Protein AF-A0A7C2U4Z5-F1 (afdb_monomer_lite)

Structure (mmCIF, N/CA/C/O backbone):
data_AF-A0A7C2U4Z5-F1
#
_entry.id   AF-A0A7C2U4Z5-F1
#
loop_
_atom_site.group_PDB
_atom_site.id
_atom_site.type_symbol
_atom_site.label_atom_id
_atom_site.label_alt_id
_atom_site.label_comp_id
_atom_site.label_asym_id
_atom_site.label_entity_id
_atom_site.label_seq_id
_atom_site.pdbx_PDB_ins_code
_atom_site.Cartn_x
_atom_site.Cartn_y
_atom_site.Cartn_z
_atom_site.occupancy
_atom_site.B_iso_or_equiv
_atom_site.auth_seq_id
_atom_site.auth_comp_id
_atom_site.auth_asym_id
_atom_site.auth_atom_id
_atom_site.pdbx_PDB_model_num
ATOM 1 N N . MET A 1 1 ? 0.899 -16.624 28.962 1.00 80.12 1 MET A N 1
ATOM 2 C CA . MET A 1 1 ? 0.899 -17.050 27.543 1.00 80.12 1 MET A CA 1
ATOM 3 C C . MET A 1 1 ? 0.298 -15.935 26.692 1.00 80.12 1 MET A C 1
ATOM 5 O O . MET A 1 1 ? -0.158 -14.950 27.263 1.00 80.12 1 MET A O 1
ATOM 9 N N . LEU A 1 2 ? 0.360 -16.003 25.357 1.00 82.81 2 LEU A N 1
ATOM 10 C CA . LEU A 1 2 ? -0.232 -14.965 24.499 1.00 82.81 2 LEU A CA 1
ATOM 11 C C . LEU A 1 2 ? -1.742 -14.813 24.751 1.00 82.81 2 LEU A C 1
ATOM 13 O O . LEU A 1 2 ? -2.241 -13.704 24.912 1.00 82.81 2 LEU A O 1
ATOM 17 N N . GLU A 1 3 ? -2.436 -15.939 24.873 1.00 86.50 3 GLU A N 1
ATOM 18 C CA . GLU A 1 3 ? -3.858 -16.007 25.215 1.00 86.50 3 GLU A CA 1
ATOM 19 C C . GLU A 1 3 ? -4.178 -15.177 26.467 1.00 86.50 3 GLU A C 1
ATOM 21 O O . GLU A 1 3 ? -5.058 -14.319 26.427 1.00 86.50 3 GLU A O 1
ATOM 26 N N . ASP A 1 4 ? -3.383 -15.323 27.534 1.00 92.25 4 ASP A N 1
ATOM 27 C CA . ASP A 1 4 ? -3.559 -14.545 28.767 1.00 92.25 4 ASP A CA 1
ATOM 28 C C . ASP A 1 4 ? -3.391 -13.039 28.540 1.00 92.25 4 ASP A C 1
ATOM 30 O O . ASP A 1 4 ? -4.139 -12.250 29.109 1.00 92.25 4 ASP A O 1
ATOM 34 N N . LYS A 1 5 ? -2.436 -12.619 27.697 1.00 88.38 5 LYS A N 1
ATOM 35 C CA . LYS A 1 5 ? -2.209 -11.194 27.398 1.00 88.38 5 LYS A CA 1
ATOM 36 C C . LYS A 1 5 ? -3.389 -10.583 26.647 1.00 88.38 5 LYS A C 1
ATOM 38 O O . LYS A 1 5 ? -3.799 -9.473 26.972 1.00 88.38 5 LYS A O 1
ATOM 43 N N . ILE A 1 6 ? -3.939 -11.307 25.672 1.00 88.94 6 ILE A N 1
ATOM 44 C CA . ILE A 1 6 ? -5.109 -10.876 24.896 1.00 88.94 6 ILE A CA 1
ATOM 45 C C . ILE A 1 6 ? -6.330 -10.764 25.807 1.00 88.94 6 ILE A C 1
ATOM 47 O O . ILE A 1 6 ? -6.999 -9.730 25.820 1.00 88.94 6 ILE A O 1
ATOM 51 N N . ILE A 1 7 ? -6.593 -11.810 26.600 1.00 91.75 7 ILE A N 1
ATOM 52 C CA . ILE A 1 7 ? -7.714 -11.848 27.544 1.00 91.75 7 ILE A CA 1
ATOM 53 C C . ILE A 1 7 ? -7.582 -10.710 28.554 1.00 91.75 7 ILE A C 1
ATOM 55 O O . ILE A 1 7 ? -8.557 -10.001 28.806 1.00 91.75 7 ILE A O 1
ATOM 59 N N . GLN A 1 8 ? -6.386 -10.498 29.103 1.00 94.06 8 GLN A N 1
ATOM 60 C CA . GLN A 1 8 ? -6.134 -9.442 30.075 1.00 94.06 8 GLN A CA 1
ATOM 61 C C . GLN A 1 8 ? -6.358 -8.052 29.471 1.00 94.06 8 GLN A C 1
ATOM 63 O O . GLN A 1 8 ? -7.093 -7.261 30.055 1.00 94.06 8 GLN A O 1
ATOM 68 N N . ALA A 1 9 ? -5.787 -7.764 28.299 1.00 91.12 9 ALA A N 1
ATOM 69 C CA . ALA A 1 9 ? -5.927 -6.464 27.644 1.00 91.12 9 ALA A CA 1
ATOM 70 C C . ALA A 1 9 ? -7.393 -6.146 27.297 1.00 91.12 9 ALA A C 1
ATOM 72 O O . ALA A 1 9 ? -7.889 -5.071 27.633 1.00 91.12 9 ALA A O 1
ATOM 73 N N . ALA A 1 10 ? -8.114 -7.105 26.707 1.00 90.62 10 ALA A N 1
ATOM 74 C CA . ALA A 1 10 ? -9.536 -6.952 26.405 1.00 90.62 10 ALA A CA 1
ATOM 75 C C . ALA A 1 10 ? -10.380 -6.763 27.678 1.00 90.62 10 ALA A C 1
ATOM 77 O O . ALA A 1 10 ? -11.276 -5.922 27.719 1.00 90.62 1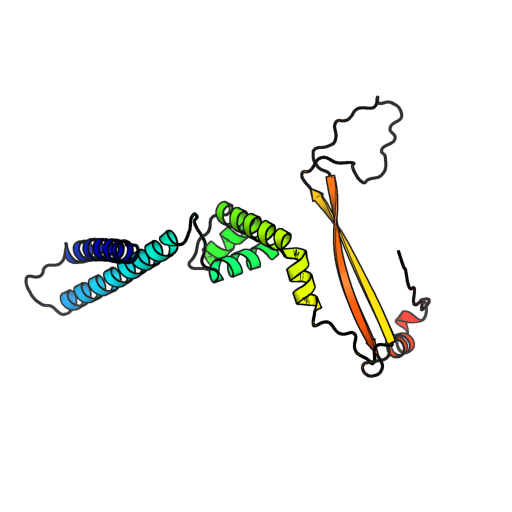0 ALA A O 1
ATOM 78 N N . THR A 1 11 ? -10.084 -7.519 28.739 1.00 95.88 11 THR A N 1
ATOM 79 C CA . THR A 1 11 ? -10.822 -7.449 30.009 1.00 95.88 11 THR A CA 1
ATOM 80 C C . THR A 1 11 ? -10.617 -6.112 30.717 1.00 95.88 11 THR A C 1
ATOM 82 O O . THR A 1 11 ? -11.575 -5.553 31.253 1.00 95.88 11 THR A O 1
ATOM 85 N N . GLU A 1 12 ? -9.390 -5.592 30.740 1.00 95.94 12 GLU A N 1
ATOM 86 C CA . GLU A 1 12 ? -9.108 -4.295 31.358 1.00 95.94 12 GLU A CA 1
ATOM 87 C C . GLU A 1 12 ? -9.758 -3.145 30.577 1.00 95.94 12 GLU A C 1
ATOM 89 O O . GLU A 1 12 ? -10.424 -2.310 31.191 1.00 95.94 12 GLU A O 1
ATOM 94 N N . GLU A 1 13 ? -9.694 -3.162 29.240 1.00 95.62 13 GLU A N 1
ATOM 95 C CA . GLU A 1 13 ? -10.397 -2.185 28.394 1.00 95.62 13 GLU A CA 1
ATOM 96 C C . GLU A 1 13 ? -11.916 -2.235 28.623 1.00 95.62 13 GLU A C 1
ATOM 98 O O . GLU A 1 13 ? -12.553 -1.200 28.831 1.00 95.62 13 GLU A O 1
ATOM 103 N N . PHE A 1 14 ? -12.500 -3.439 28.658 1.00 96.44 14 PHE A N 1
ATOM 104 C CA . PHE A 1 14 ? -13.924 -3.624 28.938 1.00 96.44 14 PHE A CA 1
ATOM 105 C C . PHE A 1 14 ? -14.314 -3.016 30.287 1.00 96.44 14 PHE A C 1
ATOM 107 O O . PHE A 1 14 ? -15.256 -2.228 30.363 1.00 96.44 14 PHE A O 1
ATOM 114 N N . LYS A 1 15 ? -13.584 -3.358 31.359 1.00 96.44 15 LYS A N 1
ATOM 115 C CA . LYS A 1 15 ? -13.854 -2.840 32.707 1.00 96.44 15 LYS A CA 1
ATOM 116 C C . LYS A 1 15 ? -13.753 -1.323 32.745 1.00 96.44 15 LYS A C 1
ATOM 118 O O . LYS A 1 15 ? -14.603 -0.685 33.362 1.00 96.44 15 LYS A O 1
ATOM 123 N N . GLN A 1 16 ? -12.721 -0.754 32.128 1.00 95.38 16 GLN A N 1
ATOM 124 C CA . GLN A 1 16 ? -12.500 0.686 32.122 1.00 95.38 16 GLN A CA 1
ATOM 125 C C . GLN A 1 16 ? -13.635 1.413 31.397 1.00 95.38 16 GLN A C 1
ATOM 127 O O . GLN A 1 16 ? -14.231 2.333 31.961 1.00 95.38 16 GLN A O 1
ATOM 132 N N . LYS A 1 17 ? -13.969 0.980 30.176 1.00 93.69 17 LYS A N 1
ATOM 133 C CA . LYS A 1 17 ? -15.037 1.588 29.373 1.00 93.69 17 LYS A CA 1
ATOM 134 C C . LYS A 1 17 ? -16.401 1.426 30.018 1.00 93.69 17 LYS A C 1
ATOM 136 O O . LYS A 1 17 ? -17.142 2.403 30.098 1.00 93.69 17 LYS A O 1
ATOM 141 N N . LEU A 1 18 ? -16.692 0.246 30.562 1.00 94.44 18 LEU A N 1
ATOM 142 C CA . LEU A 1 18 ? -17.967 0.001 31.217 1.00 94.44 18 LEU A CA 1
ATOM 143 C C . LEU A 1 18 ? -18.095 0.833 32.494 1.00 94.44 18 LEU A C 1
ATOM 145 O O . LEU A 1 18 ? -19.126 1.457 32.702 1.00 94.44 18 LEU A O 1
ATOM 149 N N . ARG A 1 19 ? -17.051 0.917 33.329 1.00 94.81 19 ARG A N 1
ATOM 150 C CA . ARG A 1 19 ? -17.074 1.783 34.522 1.00 94.81 19 ARG A CA 1
ATOM 151 C C . ARG A 1 19 ? -17.355 3.233 34.156 1.00 94.81 19 ARG A C 1
ATOM 153 O O . ARG A 1 19 ? -18.239 3.829 34.756 1.00 94.81 19 ARG A O 1
ATOM 160 N N . HIS A 1 20 ? -16.670 3.756 33.142 1.00 93.44 20 HIS A N 1
ATOM 161 C CA . HIS A 1 20 ? -16.890 5.118 32.667 1.00 93.44 20 HIS A CA 1
ATOM 162 C C . HIS A 1 20 ? -18.317 5.321 32.127 1.00 93.44 20 HIS A C 1
ATOM 164 O O . HIS A 1 20 ? -18.949 6.338 32.399 1.00 93.44 20 HIS A O 1
ATOM 170 N N . ALA A 1 21 ? -18.854 4.352 31.379 1.00 90.44 21 ALA A N 1
ATOM 171 C CA . ALA A 1 21 ? -20.221 4.418 30.863 1.00 90.44 21 ALA A CA 1
ATOM 172 C C . ALA A 1 21 ? -21.278 4.406 31.983 1.00 90.44 21 ALA A C 1
ATOM 174 O O . ALA A 1 21 ? -22.338 5.010 31.836 1.00 90.44 21 ALA A O 1
ATOM 175 N N . LEU A 1 22 ? -20.988 3.742 33.105 1.00 90.94 22 LEU A N 1
ATOM 176 C CA . LEU A 1 22 ? -21.908 3.611 34.235 1.00 90.94 22 LEU A CA 1
ATOM 177 C C . LEU A 1 22 ? -21.712 4.681 35.325 1.00 90.94 22 LEU A C 1
ATOM 179 O O . LEU A 1 22 ? -22.603 4.857 36.151 1.00 90.94 22 LEU A O 1
ATOM 183 N N . GLU A 1 23 ? -20.588 5.404 35.335 1.00 91.06 23 GLU A N 1
ATOM 184 C CA . GLU A 1 23 ? -20.155 6.290 36.433 1.00 91.06 23 GLU A CA 1
ATOM 185 C C . GLU A 1 23 ? -21.153 7.408 36.768 1.00 91.06 23 GLU A C 1
ATOM 187 O O . GLU A 1 23 ? -21.279 7.806 37.923 1.00 91.06 23 GLU A O 1
ATOM 192 N N . ASN A 1 24 ? -21.900 7.878 35.766 1.00 84.62 24 ASN A N 1
ATOM 193 C CA . ASN A 1 24 ? -22.863 8.974 35.906 1.00 84.62 24 ASN A CA 1
ATOM 194 C C . ASN A 1 24 ? -24.327 8.511 35.852 1.00 84.62 24 ASN A C 1
ATOM 196 O O . ASN A 1 24 ? -25.237 9.341 35.805 1.00 84.62 24 ASN A O 1
ATOM 200 N N . LEU A 1 25 ? -24.574 7.198 35.838 1.00 88.56 25 LEU A N 1
ATOM 201 C CA . LEU A 1 25 ? -25.924 6.655 35.755 1.00 88.56 25 LEU A CA 1
ATOM 202 C C . LEU A 1 25 ? -26.530 6.474 37.147 1.00 88.56 25 LEU A C 1
ATOM 204 O O . LEU A 1 25 ? -25.996 5.771 38.005 1.00 88.56 25 LEU A O 1
ATOM 208 N N . SER A 1 26 ? -27.702 7.074 37.357 1.00 85.88 26 SER A N 1
ATOM 209 C CA . SER A 1 26 ? -28.500 6.815 38.554 1.00 85.88 26 SER A CA 1
ATOM 210 C C . SER A 1 26 ? -29.173 5.449 38.440 1.00 85.88 26 SER A C 1
ATOM 212 O O . SER A 1 26 ? -30.146 5.281 37.712 1.00 85.88 26 SER A O 1
ATOM 214 N N . MET A 1 27 ? -28.670 4.474 39.196 1.00 86.25 27 MET A N 1
ATOM 215 C CA . MET A 1 27 ? -29.201 3.103 39.236 1.00 86.25 27 MET A CA 1
ATOM 216 C C . MET A 1 27 ? -30.348 2.920 40.243 1.00 86.25 27 MET A C 1
ATOM 218 O O . MET A 1 27 ? -30.760 1.798 40.523 1.00 86.25 27 MET A O 1
ATOM 222 N N . ALA A 1 28 ? -30.853 4.011 40.827 1.00 85.81 28 ALA A N 1
ATOM 223 C CA . ALA A 1 28 ? -31.835 3.956 41.909 1.00 85.81 28 ALA A CA 1
ATOM 224 C C . ALA A 1 28 ? -33.221 3.468 41.453 1.00 85.81 28 ALA A C 1
ATOM 226 O O . ALA A 1 28 ? -34.013 2.992 42.267 1.00 85.81 28 ALA A O 1
ATOM 227 N N . THR A 1 29 ? -33.557 3.610 40.169 1.00 88.12 29 THR A N 1
ATOM 228 C CA . THR A 1 29 ? -34.861 3.207 39.630 1.00 88.12 29 THR A CA 1
ATOM 229 C C . THR A 1 29 ? -34.710 2.766 38.182 1.00 88.12 29 THR A C 1
ATOM 231 O O . THR A 1 29 ? -34.121 3.476 37.373 1.00 88.12 29 THR A O 1
ATOM 234 N N . LEU A 1 30 ? -35.253 1.595 37.850 1.00 90.88 30 LEU A N 1
ATOM 235 C CA . LEU A 1 30 ? -35.230 1.074 36.488 1.00 90.88 30 LEU A CA 1
ATOM 236 C C . LEU A 1 30 ? -36.190 1.877 35.601 1.00 90.88 30 LEU A C 1
ATOM 238 O O . LEU A 1 30 ? -37.406 1.783 35.761 1.00 90.88 30 LEU A O 1
ATOM 242 N N . THR A 1 31 ? -35.639 2.636 34.654 1.00 93.81 31 THR A N 1
ATOM 243 C CA . THR A 1 31 ? -36.394 3.324 33.597 1.00 93.81 31 THR A CA 1
ATOM 244 C C . THR A 1 31 ? -36.016 2.778 32.215 1.00 93.81 31 THR A C 1
ATOM 246 O O . THR A 1 31 ? -34.925 2.216 32.056 1.00 93.81 31 THR A O 1
ATOM 249 N N . PRO A 1 32 ? -36.879 2.926 31.194 1.00 92.56 32 PRO A N 1
ATOM 250 C CA . PRO A 1 32 ? -36.539 2.570 29.814 1.00 92.56 32 PRO A CA 1
ATOM 251 C C . PRO A 1 32 ? -35.279 3.286 29.301 1.00 92.56 32 PRO A C 1
ATOM 253 O O . PRO A 1 32 ? -34.447 2.682 28.620 1.00 92.56 32 PRO A O 1
ATOM 256 N N . GLU A 1 33 ? -35.099 4.556 29.668 1.00 91.25 33 GLU A N 1
ATOM 257 C CA . GLU A 1 33 ? -33.920 5.348 29.314 1.00 91.25 33 GLU A CA 1
ATOM 258 C C . GLU A 1 33 ? -32.657 4.778 29.960 1.00 91.25 33 GLU A C 1
ATOM 260 O O . GLU A 1 33 ? -31.650 4.597 29.275 1.00 91.25 33 GLU A O 1
ATOM 265 N N . LEU A 1 34 ? -32.720 4.420 31.248 1.00 90.69 34 LEU A N 1
ATOM 266 C CA . LEU A 1 34 ? -31.602 3.795 31.952 1.00 90.69 34 LEU A CA 1
ATOM 267 C C . LEU A 1 34 ? -31.240 2.446 31.317 1.00 90.69 34 LEU A C 1
ATOM 269 O O . LEU A 1 34 ? -30.068 2.180 31.068 1.00 90.69 34 LEU A O 1
ATOM 273 N N . ALA A 1 35 ? -32.234 1.611 30.999 1.00 90.12 35 ALA A N 1
ATOM 274 C CA . ALA A 1 35 ? -32.006 0.327 30.336 1.00 90.12 35 ALA A CA 1
ATOM 275 C C . ALA A 1 35 ? -31.326 0.497 28.966 1.00 90.12 35 ALA A C 1
ATOM 277 O O . ALA A 1 35 ? -30.427 -0.273 28.613 1.00 90.12 35 ALA A O 1
ATOM 278 N N . THR A 1 36 ? -31.709 1.535 28.219 1.00 91.88 36 THR A N 1
ATOM 279 C CA . THR A 1 36 ? -31.095 1.879 26.930 1.00 91.88 36 THR A CA 1
ATOM 280 C C . THR A 1 36 ? -29.645 2.325 27.110 1.00 91.88 36 THR A C 1
ATOM 282 O O . THR A 1 36 ? -28.758 1.805 26.438 1.00 91.88 36 THR A O 1
ATOM 285 N N . GLN A 1 37 ? -29.382 3.226 28.060 1.00 91.25 37 GLN A N 1
ATOM 286 C CA . GLN A 1 37 ? -28.036 3.735 28.347 1.00 91.25 37 GLN A CA 1
ATOM 287 C C . GLN A 1 37 ? -27.087 2.628 28.818 1.00 91.25 37 GLN A C 1
ATOM 289 O O . GLN A 1 37 ? -25.948 2.553 28.360 1.00 91.25 37 GLN A O 1
ATOM 294 N N . VAL A 1 38 ? -27.565 1.718 29.672 1.00 92.88 38 VAL A N 1
ATOM 295 C CA . VAL A 1 38 ? -26.790 0.548 30.110 1.00 92.88 38 VAL A CA 1
ATOM 296 C C . VAL A 1 38 ? -26.500 -0.393 28.942 1.00 92.88 38 VAL A C 1
ATOM 298 O O . VAL A 1 38 ? -25.368 -0.852 28.796 1.00 92.88 38 VAL A O 1
ATOM 301 N N . SER A 1 39 ? -27.491 -0.658 28.085 1.00 91.62 39 SER A N 1
ATOM 302 C CA . SER A 1 39 ? -27.314 -1.525 26.910 1.00 91.62 39 SER A CA 1
ATOM 303 C C . SER A 1 39 ? -26.295 -0.946 25.930 1.00 91.62 39 SER A C 1
ATOM 305 O O . SER A 1 39 ? -25.410 -1.662 25.464 1.00 91.62 39 SER A O 1
ATOM 307 N N . GLN A 1 40 ? -26.374 0.360 25.669 1.00 90.31 40 GLN A N 1
ATOM 308 C CA . GLN A 1 40 ? -25.429 1.059 24.807 1.00 90.31 40 GLN A CA 1
ATOM 309 C C . GLN A 1 40 ? -24.015 1.047 25.402 1.00 90.31 40 GLN A C 1
ATOM 311 O O . GLN A 1 40 ? -23.066 0.674 24.715 1.00 90.31 40 GLN A O 1
ATOM 316 N N . GLY A 1 41 ? -23.876 1.359 26.695 1.00 91.50 41 GLY A N 1
ATOM 317 C CA . GLY A 1 41 ? -22.588 1.321 27.386 1.00 91.50 41 GLY A CA 1
ATOM 318 C C . GLY A 1 41 ? -21.943 -0.067 27.360 1.00 91.50 41 GLY A C 1
ATOM 319 O O . GLY A 1 41 ? -20.737 -0.185 27.140 1.00 91.50 41 GLY A O 1
ATOM 320 N N . LEU A 1 42 ? -22.736 -1.133 27.514 1.00 92.38 42 LEU A N 1
ATOM 321 C CA . LEU A 1 42 ? -22.269 -2.515 27.371 1.00 92.38 42 LEU A CA 1
ATOM 322 C C . LEU A 1 42 ? -21.789 -2.813 25.949 1.00 92.38 42 LEU A C 1
ATOM 324 O O . LEU A 1 42 ? -20.693 -3.347 25.780 1.00 92.38 42 LEU A O 1
ATOM 328 N N . GLN A 1 43 ? -22.582 -2.459 24.937 1.00 88.50 43 GLN A N 1
ATOM 329 C CA . GLN A 1 43 ? -22.248 -2.725 23.540 1.00 88.50 43 GLN A CA 1
ATOM 330 C C . GLN A 1 43 ? -20.959 -2.008 23.121 1.00 88.50 43 GLN A C 1
ATOM 332 O O . GLN A 1 43 ? -20.057 -2.635 22.566 1.00 88.50 43 GLN A O 1
ATOM 337 N N . GLU A 1 44 ? -20.829 -0.723 23.452 1.00 87.31 44 GLU A N 1
ATOM 338 C CA . GLU A 1 44 ? -19.629 0.066 23.164 1.00 87.31 44 GLU A CA 1
ATOM 339 C C . GLU A 1 44 ? -18.395 -0.492 23.888 1.00 87.31 44 GLU A C 1
ATOM 341 O O . GLU A 1 44 ? -17.321 -0.611 23.290 1.00 87.31 44 GLU A O 1
ATOM 346 N N . SER A 1 45 ? -18.551 -0.910 25.148 1.00 91.31 45 SER A N 1
ATOM 347 C CA . SER A 1 45 ? -17.457 -1.494 25.934 1.00 91.31 45 SER A CA 1
ATOM 348 C C . SER A 1 45 ? -16.982 -2.828 25.359 1.00 91.31 45 SER A C 1
ATOM 350 O O . SER A 1 45 ? -15.777 -3.069 25.298 1.00 91.31 45 SER A O 1
ATOM 352 N N . ILE A 1 46 ? -17.902 -3.683 24.894 1.00 89.50 46 ILE A N 1
ATOM 353 C CA . ILE A 1 46 ? -17.564 -4.954 24.234 1.00 89.50 46 ILE A CA 1
ATOM 354 C C . ILE A 1 46 ? -16.837 -4.696 22.911 1.00 89.50 46 ILE A C 1
ATOM 356 O O . ILE A 1 46 ? -15.818 -5.332 22.648 1.00 89.50 46 ILE A O 1
ATOM 360 N N . CYS A 1 47 ? -17.314 -3.754 22.092 1.00 80.69 47 CYS A N 1
ATOM 361 C CA . CYS A 1 47 ? -16.647 -3.399 20.838 1.00 80.69 47 CYS A CA 1
ATOM 362 C C . CYS A 1 47 ? -15.222 -2.875 21.076 1.00 80.69 47 CYS A C 1
ATOM 364 O O . CYS A 1 47 ? -14.295 -3.310 20.393 1.00 80.69 47 CYS A O 1
ATOM 366 N N . SER A 1 48 ? -15.028 -1.996 22.067 1.00 82.62 48 SER A N 1
ATOM 367 C CA . SER A 1 48 ? -13.696 -1.487 22.435 1.00 82.62 48 SER A CA 1
ATOM 368 C C . SER A 1 48 ? -12.773 -2.620 22.894 1.00 82.62 48 SER A C 1
ATOM 370 O O . SER A 1 48 ? -11.651 -2.755 22.407 1.00 82.62 48 SER A O 1
ATOM 372 N N . ALA A 1 49 ? -13.271 -3.496 23.770 1.00 88.69 49 ALA A N 1
ATOM 373 C CA . ALA A 1 49 ? -12.526 -4.642 24.280 1.00 88.69 49 ALA A CA 1
ATOM 374 C C . ALA A 1 49 ? -12.119 -5.631 23.179 1.00 88.69 49 ALA A C 1
ATOM 376 O O . ALA A 1 49 ? -10.979 -6.094 23.158 1.00 88.69 49 ALA A O 1
ATOM 377 N N . ALA A 1 50 ? -13.023 -5.923 22.239 1.00 80.75 50 ALA A N 1
ATOM 378 C CA . ALA A 1 50 ? -12.738 -6.785 21.096 1.00 80.75 50 ALA A CA 1
ATOM 379 C C . ALA A 1 50 ? -11.630 -6.200 20.207 1.00 80.75 50 ALA A C 1
ATOM 381 O O . ALA A 1 50 ? -10.723 -6.927 19.801 1.00 80.75 50 ALA A O 1
ATOM 382 N N . LEU A 1 51 ? -11.659 -4.886 19.954 1.00 78.00 51 LEU A N 1
ATOM 383 C CA . LEU A 1 51 ? -10.615 -4.198 19.191 1.00 78.00 51 LEU A CA 1
ATOM 384 C C . LEU A 1 51 ? -9.256 -4.262 19.890 1.00 78.00 51 LEU A C 1
ATOM 386 O O . LEU A 1 51 ? -8.255 -4.553 19.237 1.00 78.00 51 LEU A O 1
ATOM 390 N N . VAL A 1 52 ? -9.210 -4.017 21.201 1.00 83.69 52 VAL A N 1
ATOM 391 C CA . VAL A 1 52 ? -7.962 -4.088 21.974 1.00 83.69 52 VAL A CA 1
ATOM 392 C C . VAL A 1 52 ? -7.422 -5.515 22.015 1.00 83.69 52 VAL A C 1
ATOM 394 O O . VAL A 1 52 ? -6.243 -5.716 21.745 1.00 83.69 52 VAL A O 1
ATOM 397 N N . GLY A 1 53 ? -8.271 -6.518 22.253 1.00 80.12 53 GLY A N 1
ATOM 398 C CA . GLY A 1 53 ? -7.856 -7.921 22.228 1.00 80.12 53 GLY A CA 1
ATOM 399 C C . GLY A 1 53 ? -7.293 -8.342 20.867 1.00 80.12 53 GLY A C 1
ATOM 400 O O . GLY A 1 53 ? -6.224 -8.950 20.796 1.00 80.12 53 GLY A O 1
ATOM 401 N N . TYR A 1 54 ? -7.966 -7.962 19.777 1.00 77.38 54 TYR A N 1
ATOM 402 C CA . TYR A 1 54 ? -7.497 -8.258 18.423 1.00 77.38 54 TYR A CA 1
ATOM 403 C C . TYR A 1 54 ? -6.194 -7.521 18.093 1.00 77.38 54 TYR A C 1
ATOM 405 O O . TYR A 1 54 ? -5.285 -8.107 17.512 1.00 77.38 54 TYR A O 1
ATOM 413 N N . ARG A 1 55 ? -6.051 -6.265 18.531 1.00 75.62 55 ARG A N 1
ATOM 414 C CA . ARG A 1 55 ? -4.795 -5.517 18.418 1.00 75.62 55 ARG A CA 1
ATOM 415 C C . ARG A 1 55 ? -3.659 -6.222 19.162 1.00 75.62 55 ARG A C 1
ATOM 417 O O . ARG A 1 55 ? -2.629 -6.471 18.552 1.00 75.62 55 ARG A O 1
ATOM 424 N N . THR A 1 56 ? -3.850 -6.601 20.426 1.00 78.38 56 THR A N 1
ATOM 425 C CA . THR A 1 56 ? -2.832 -7.313 21.221 1.00 78.38 56 THR A CA 1
ATOM 426 C C . THR A 1 56 ? -2.453 -8.658 20.599 1.00 78.38 56 THR A C 1
ATOM 428 O O . THR A 1 56 ? -1.284 -9.043 20.628 1.00 78.38 56 THR A O 1
ATOM 431 N N . PHE A 1 57 ? -3.418 -9.363 19.999 1.00 80.12 57 PHE A N 1
ATOM 432 C CA . PHE A 1 57 ? -3.147 -10.560 19.205 1.00 80.12 57 PHE A CA 1
ATOM 433 C C . PHE A 1 57 ? -2.233 -10.221 18.024 1.00 80.12 57 PHE A C 1
ATOM 435 O O . PHE A 1 57 ? -1.148 -10.784 17.927 1.00 80.12 57 PHE A O 1
ATOM 442 N N . LEU A 1 58 ? -2.598 -9.255 17.181 1.00 71.56 58 LEU A N 1
ATOM 443 C CA . LEU A 1 58 ? -1.792 -8.869 16.018 1.00 71.56 58 LEU A CA 1
ATOM 444 C C . LEU A 1 58 ? -0.383 -8.375 16.399 1.00 71.56 58 LEU A C 1
ATOM 446 O O . LEU A 1 58 ? 0.593 -8.783 15.772 1.00 71.56 58 LEU A O 1
ATOM 450 N N . GLU A 1 59 ? -0.265 -7.561 17.450 1.00 66.75 59 GLU A N 1
ATOM 451 C CA . GLU A 1 59 ? 1.007 -7.043 17.977 1.00 66.75 59 GLU A CA 1
ATOM 452 C C . GLU A 1 59 ? 1.924 -8.159 18.491 1.00 66.75 59 GLU A C 1
ATOM 454 O O . GLU A 1 59 ? 3.144 -8.072 18.388 1.00 66.75 59 GLU A O 1
ATOM 459 N N . SER A 1 60 ? 1.363 -9.246 19.023 1.00 71.75 60 SER A N 1
ATOM 460 C CA . SER A 1 60 ? 2.170 -10.361 19.525 1.00 71.75 60 SER A CA 1
ATOM 461 C C . SER A 1 60 ? 2.834 -11.208 18.441 1.00 71.75 60 SER A C 1
ATOM 463 O O . SER A 1 60 ? 3.841 -11.861 18.714 1.00 71.75 60 SER A O 1
ATOM 465 N N . TYR A 1 61 ? 2.277 -11.192 17.228 1.00 62.91 61 TYR A N 1
ATOM 466 C CA . TYR A 1 61 ? 2.833 -11.883 16.069 1.00 62.91 61 TYR A CA 1
ATOM 467 C C . TYR A 1 61 ? 3.792 -10.995 15.271 1.00 62.91 61 TYR A C 1
ATOM 469 O O . TYR A 1 61 ? 4.364 -11.475 14.292 1.00 62.91 61 TYR A O 1
ATOM 477 N N . LYS A 1 62 ? 3.985 -9.719 15.647 1.00 51.12 62 LYS A N 1
ATOM 478 C CA . LYS A 1 62 ? 4.767 -8.783 14.834 1.00 51.12 62 LYS A CA 1
ATOM 479 C C . LYS A 1 62 ? 5.662 -7.835 15.635 1.00 51.12 62 LYS A C 1
ATOM 481 O O . LYS A 1 62 ? 5.215 -6.967 16.376 1.00 51.12 62 LYS A O 1
ATOM 486 N N . THR A 1 63 ? 6.959 -7.934 15.354 1.00 48.62 63 THR A N 1
ATOM 487 C CA . THR A 1 63 ? 7.960 -6.873 15.503 1.00 48.62 63 THR A CA 1
ATOM 488 C C . THR A 1 63 ? 7.701 -5.773 14.458 1.00 48.62 63 THR A C 1
ATOM 490 O O . THR A 1 63 ? 8.338 -5.770 13.411 1.00 48.62 63 THR A O 1
ATOM 493 N N . GLY A 1 64 ? 6.733 -4.880 14.698 1.00 54.47 64 GLY A N 1
ATOM 494 C CA . GLY A 1 64 ? 6.462 -3.705 13.847 1.00 54.47 64 GLY A CA 1
ATOM 495 C C . GLY A 1 64 ? 4.974 -3.425 13.587 1.00 54.47 64 GLY A C 1
ATOM 496 O O . GLY A 1 64 ? 4.154 -4.343 13.551 1.00 54.47 64 GLY A O 1
ATOM 497 N N . GLU A 1 65 ? 4.626 -2.145 13.405 1.00 52.50 65 GLU A N 1
ATOM 498 C CA . GLU A 1 65 ? 3.271 -1.689 13.066 1.00 52.50 65 GLU A CA 1
ATOM 499 C C . GLU A 1 65 ? 2.935 -2.049 11.611 1.00 52.50 65 GLU A C 1
ATOM 501 O O . GLU A 1 65 ? 3.462 -1.446 10.683 1.00 52.50 65 GLU A O 1
ATOM 506 N N . TYR A 1 66 ? 2.027 -3.005 11.392 1.00 63.25 66 TYR A N 1
ATOM 507 C CA . TYR A 1 66 ? 1.488 -3.279 10.058 1.00 63.25 66 TYR A CA 1
ATOM 508 C C . TYR A 1 66 ? 0.053 -2.776 9.928 1.00 63.25 66 TYR A C 1
ATOM 510 O O . TYR A 1 66 ? -0.813 -3.082 10.750 1.00 63.25 66 TYR A O 1
ATOM 518 N N . ALA A 1 67 ? -0.215 -2.065 8.834 1.00 70.62 67 ALA A N 1
ATOM 519 C CA . ALA A 1 67 ? -1.566 -1.929 8.315 1.00 70.62 67 ALA A CA 1
ATOM 520 C C . ALA A 1 67 ? -2.105 -3.313 7.905 1.00 70.62 67 ALA A C 1
ATOM 522 O O . ALA A 1 67 ? -1.353 -4.167 7.435 1.00 70.62 67 ALA A O 1
ATOM 523 N N . MET A 1 68 ? -3.411 -3.539 8.082 1.00 79.81 68 MET A N 1
ATOM 524 C CA . MET A 1 68 ? -4.074 -4.755 7.589 1.00 79.81 68 MET A CA 1
ATOM 525 C C . MET A 1 68 ? -3.838 -4.900 6.074 1.00 79.81 68 MET A C 1
ATOM 527 O O . MET A 1 68 ? -3.813 -3.871 5.396 1.00 79.81 68 MET A O 1
ATOM 531 N N . PRO A 1 69 ? -3.731 -6.121 5.513 1.00 78.94 69 PRO A N 1
ATOM 532 C CA . PRO A 1 69 ? -3.447 -6.313 4.087 1.00 78.94 69 PRO A CA 1
ATOM 533 C C . PRO A 1 69 ? -4.375 -5.517 3.159 1.00 78.94 69 PRO A C 1
ATOM 535 O O . PRO A 1 69 ? -3.914 -4.898 2.209 1.00 78.94 69 PRO A O 1
ATOM 538 N N . GLN A 1 70 ? -5.665 -5.421 3.493 1.00 80.19 70 GLN A N 1
ATOM 539 C CA . GLN A 1 70 ? -6.641 -4.646 2.716 1.00 80.19 70 GLN A CA 1
ATOM 540 C C . GLN A 1 70 ? -6.375 -3.134 2.772 1.00 80.19 70 GLN A C 1
ATOM 542 O O . GLN A 1 70 ? -6.630 -2.414 1.810 1.00 80.19 70 GLN A O 1
ATOM 547 N N . VAL A 1 71 ? -5.862 -2.636 3.901 1.00 87.81 71 VAL A N 1
ATOM 548 C CA . VAL A 1 71 ? -5.451 -1.233 4.045 1.00 87.81 71 VAL A CA 1
ATOM 549 C C . VAL A 1 71 ? -4.181 -0.989 3.236 1.00 87.81 71 VAL A C 1
ATOM 551 O O . VAL A 1 71 ? -4.101 0.025 2.550 1.00 87.81 71 VAL A O 1
ATOM 554 N N . GLN A 1 72 ? -3.219 -1.917 3.274 1.00 87.38 72 GLN A N 1
ATOM 555 C CA . GLN A 1 72 ? -2.001 -1.825 2.467 1.00 87.38 72 GLN A CA 1
ATOM 556 C C . GLN A 1 72 ? -2.319 -1.815 0.974 1.00 87.38 72 GLN A C 1
ATOM 558 O O . GLN A 1 72 ? -1.858 -0.921 0.279 1.00 87.38 72 GLN A O 1
ATOM 563 N N . GLU A 1 73 ? -3.162 -2.727 0.496 1.00 86.75 73 GLU A N 1
ATOM 564 C CA . GLU A 1 73 ? -3.594 -2.776 -0.903 1.00 86.75 73 GLU A CA 1
ATOM 565 C C . GLU A 1 73 ? -4.251 -1.458 -1.338 1.00 86.75 73 GLU A C 1
ATOM 567 O O . GLU A 1 73 ? -3.852 -0.868 -2.342 1.00 86.75 73 GLU A O 1
ATOM 572 N N . CYS A 1 74 ? -5.186 -0.931 -0.537 1.00 91.00 74 CYS A N 1
ATOM 573 C CA . CYS A 1 74 ? -5.806 0.370 -0.799 1.00 91.00 74 CYS A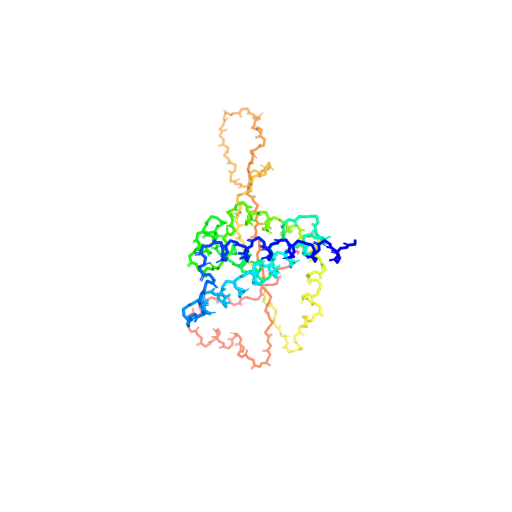 CA 1
ATOM 574 C C . CYS A 1 74 ? -4.776 1.508 -0.875 1.00 91.00 74 CYS A C 1
ATOM 576 O O . CYS A 1 74 ? -4.862 2.367 -1.755 1.00 91.00 74 CYS A O 1
ATOM 578 N N . VAL A 1 75 ? -3.824 1.541 0.063 1.00 93.44 75 VAL A N 1
ATOM 579 C CA . VAL A 1 75 ? -2.776 2.569 0.123 1.00 93.44 75 VAL A CA 1
ATOM 580 C C . VAL A 1 75 ? -1.853 2.463 -1.090 1.00 93.44 75 VAL A C 1
ATOM 582 O O . VAL A 1 75 ? -1.651 3.468 -1.769 1.00 93.44 75 VAL A O 1
ATOM 585 N N . LEU A 1 76 ? -1.346 1.265 -1.393 1.00 92.00 76 LEU A N 1
ATOM 586 C CA . LEU A 1 76 ? -0.424 1.011 -2.502 1.00 92.00 76 LEU A CA 1
ATOM 587 C C . LEU A 1 76 ? -1.073 1.344 -3.849 1.00 92.00 76 LEU A C 1
ATOM 589 O O . LEU A 1 76 ? -0.472 2.048 -4.664 1.00 92.00 76 LEU A O 1
ATOM 593 N N . LEU A 1 77 ? -2.334 0.944 -4.043 1.00 93.88 77 LEU A N 1
ATOM 594 C CA . LEU A 1 77 ? -3.109 1.287 -5.234 1.00 93.88 77 LEU A CA 1
ATOM 595 C C . LEU A 1 77 ? -3.287 2.804 -5.383 1.00 93.88 77 LEU A C 1
ATOM 597 O O . LEU A 1 77 ? -3.097 3.346 -6.469 1.00 93.88 77 LEU A O 1
ATOM 601 N N . ALA A 1 78 ? -3.612 3.517 -4.299 1.00 94.56 78 ALA A N 1
ATOM 602 C CA . ALA A 1 78 ? -3.722 4.974 -4.345 1.00 94.56 78 ALA A CA 1
ATOM 603 C C . ALA A 1 78 ? -2.379 5.631 -4.714 1.00 94.56 78 ALA A C 1
ATOM 605 O O . ALA A 1 78 ? -2.343 6.576 -5.505 1.00 94.56 78 ALA A O 1
ATOM 606 N N . THR A 1 79 ? -1.270 5.118 -4.179 1.00 94.88 79 THR A N 1
ATOM 607 C CA . THR A 1 79 ? 0.075 5.662 -4.422 1.00 94.88 79 THR A CA 1
ATOM 608 C C . THR A 1 79 ? 0.644 5.331 -5.800 1.00 94.88 79 THR A C 1
ATOM 610 O O . THR A 1 79 ? 1.577 5.996 -6.238 1.00 94.88 79 THR A O 1
ATOM 613 N N . ALA A 1 80 ? 0.047 4.385 -6.531 1.00 92.81 80 ALA A N 1
ATOM 614 C CA . ALA A 1 80 ? 0.368 4.158 -7.941 1.00 92.81 80 ALA A CA 1
ATOM 615 C C . ALA A 1 80 ? 0.000 5.363 -8.832 1.00 92.81 80 ALA A C 1
ATOM 617 O O . ALA A 1 80 ? 0.533 5.518 -9.930 1.00 92.81 80 ALA A O 1
ATOM 618 N N . HIS A 1 81 ? -0.902 6.232 -8.360 1.00 93.94 81 HIS A N 1
ATOM 619 C CA . HIS A 1 81 ? -1.393 7.393 -9.106 1.00 93.94 81 HIS A CA 1
ATOM 620 C C . HIS A 1 81 ? -1.152 8.734 -8.408 1.00 93.94 81 HIS A C 1
ATOM 622 O O . HIS A 1 81 ? -1.229 9.780 -9.050 1.00 93.94 81 HIS A O 1
ATOM 628 N N . LEU A 1 82 ? -0.893 8.720 -7.101 1.00 95.94 82 LEU A N 1
ATOM 629 C CA . LEU A 1 82 ? -0.790 9.909 -6.263 1.00 95.94 82 LEU A CA 1
ATOM 630 C C . LEU A 1 82 ? 0.512 9.910 -5.477 1.00 95.94 82 LEU A C 1
ATOM 632 O O . LEU A 1 82 ? 1.011 8.865 -5.063 1.00 95.94 82 LEU A O 1
ATOM 636 N N . THR A 1 83 ? 1.020 11.099 -5.164 1.00 95.12 83 THR A N 1
ATOM 637 C CA . THR A 1 83 ? 2.108 11.191 -4.192 1.00 95.12 83 THR A CA 1
ATOM 638 C C . THR A 1 83 ? 1.624 10.752 -2.800 1.00 95.12 83 THR A C 1
ATOM 640 O O . THR A 1 83 ? 0.449 10.915 -2.466 1.00 95.12 83 THR A O 1
ATOM 643 N N . PRO A 1 84 ? 2.519 10.286 -1.915 1.00 95.44 84 PRO A N 1
ATOM 644 C CA . PRO A 1 84 ? 2.175 9.878 -0.547 1.00 95.44 84 PRO A CA 1
ATOM 645 C C . PRO A 1 84 ? 1.383 10.930 0.250 1.00 95.44 84 PRO A C 1
ATOM 647 O O . PRO A 1 84 ? 0.484 10.603 1.024 1.00 95.44 84 PRO A O 1
ATOM 650 N N . LYS A 1 85 ? 1.664 12.223 0.033 1.00 96.56 85 LYS A N 1
ATOM 651 C CA . LYS A 1 85 ? 0.916 13.325 0.664 1.00 96.56 85 LYS A CA 1
ATOM 652 C C . LYS A 1 85 ? -0.502 13.464 0.111 1.00 96.56 85 LYS A C 1
ATOM 654 O O . LYS A 1 85 ? -1.432 13.730 0.872 1.00 96.56 85 LYS A O 1
ATOM 659 N N . GLU A 1 86 ? -0.668 13.305 -1.197 1.00 97.31 86 GLU A N 1
ATOM 660 C CA . GLU A 1 86 ? -1.977 13.345 -1.852 1.00 97.31 86 GLU A CA 1
ATOM 661 C C . GLU A 1 86 ? -2.811 12.121 -1.477 1.00 97.31 86 GLU A C 1
ATOM 663 O O . GLU A 1 86 ? -3.978 12.282 -1.128 1.00 97.31 86 GLU A O 1
ATOM 668 N N . ALA A 1 87 ? -2.202 10.933 -1.434 1.00 96.62 87 ALA A N 1
ATOM 669 C CA . ALA A 1 87 ? -2.839 9.705 -0.969 1.00 96.62 87 ALA A CA 1
ATOM 670 C C . ALA A 1 87 ? -3.321 9.833 0.487 1.00 96.62 87 ALA A C 1
ATOM 672 O O . ALA A 1 87 ? -4.479 9.540 0.775 1.00 96.62 87 ALA A O 1
ATOM 673 N N . ALA A 1 88 ? -2.497 10.370 1.397 1.00 95.94 88 ALA A N 1
ATOM 674 C CA . ALA A 1 88 ? -2.919 10.640 2.777 1.00 95.94 88 ALA A CA 1
ATOM 675 C C . ALA A 1 88 ? -4.114 11.614 2.846 1.00 95.94 88 ALA A C 1
ATOM 677 O O . ALA A 1 88 ? -5.048 11.416 3.624 1.00 95.94 88 ALA A O 1
ATOM 678 N N . SER A 1 89 ? -4.105 12.668 2.021 1.00 96.94 89 SER A N 1
ATOM 679 C CA . SER A 1 89 ? -5.201 13.644 1.943 1.00 96.94 89 SER A CA 1
ATOM 680 C C . SER A 1 89 ? -6.491 13.031 1.387 1.00 96.94 89 SER A C 1
ATOM 682 O O . SER A 1 89 ? -7.576 13.321 1.895 1.00 96.94 89 SER A O 1
ATOM 684 N N . LEU A 1 90 ? -6.374 12.165 0.376 1.00 96.19 90 LEU A N 1
ATOM 685 C CA . LEU A 1 90 ? -7.484 11.412 -0.201 1.00 96.19 90 LEU A CA 1
ATOM 686 C C . LEU A 1 90 ? -8.101 10.482 0.846 1.00 96.19 90 LEU A C 1
ATOM 688 O O . LEU A 1 90 ? -9.282 10.617 1.153 1.00 96.19 90 LEU A O 1
ATOM 692 N N . LEU A 1 91 ? -7.293 9.602 1.440 1.00 94.31 91 LEU A N 1
ATOM 693 C CA . LEU A 1 91 ? -7.749 8.593 2.399 1.00 94.31 91 LEU A CA 1
ATOM 694 C C . LEU A 1 91 ? -8.379 9.218 3.642 1.00 94.31 91 LEU A C 1
ATOM 696 O O . LEU A 1 91 ? -9.372 8.701 4.150 1.00 94.31 91 LEU A O 1
ATOM 700 N N . LYS A 1 92 ? -7.885 10.386 4.067 1.00 94.38 92 LYS A N 1
AT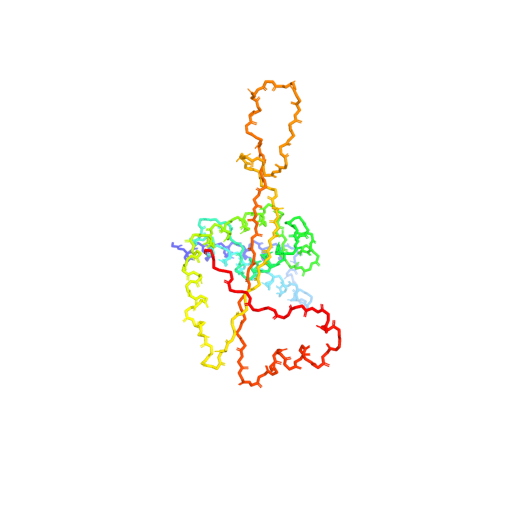OM 701 C CA . LYS A 1 92 ? -8.496 11.164 5.148 1.00 94.38 92 LYS A CA 1
ATOM 702 C C . LYS A 1 92 ? -9.930 11.615 4.851 1.00 94.38 92 LYS A C 1
ATOM 704 O O . LYS A 1 92 ? -10.682 11.890 5.779 1.00 94.38 92 LYS A O 1
ATOM 709 N N . LYS A 1 93 ? -10.303 11.748 3.578 1.00 94.81 93 LYS A N 1
ATOM 710 C CA . LYS A 1 93 ? -11.652 12.157 3.160 1.00 94.81 93 LYS A CA 1
ATOM 711 C C . LYS A 1 93 ? -12.546 10.979 2.784 1.00 94.81 93 LYS A C 1
ATOM 713 O O . LYS A 1 93 ? -13.761 11.136 2.824 1.00 94.81 93 LYS A O 1
ATOM 718 N N . SER A 1 94 ? -11.970 9.849 2.378 1.00 91.81 94 SER A N 1
ATOM 719 C CA . SER A 1 94 ? -12.708 8.749 1.747 1.00 91.81 94 SER A CA 1
ATOM 720 C C . SER A 1 94 ? -12.651 7.415 2.493 1.00 91.81 94 SER A C 1
ATOM 722 O O . SER A 1 94 ? -13.274 6.459 2.038 1.00 91.81 94 SER A O 1
ATOM 724 N N . SER A 1 95 ? -11.937 7.317 3.619 1.00 89.44 95 SER A N 1
ATOM 725 C CA . SER A 1 95 ? -11.766 6.053 4.345 1.00 89.44 95 SER A CA 1
ATOM 726 C C . SER A 1 95 ? -11.827 6.222 5.868 1.00 89.44 95 SER A C 1
ATOM 728 O O . SER A 1 95 ? -11.756 7.331 6.389 1.00 89.44 95 SER A O 1
ATOM 730 N N . LEU A 1 96 ? -11.970 5.106 6.593 1.00 86.81 96 LEU A N 1
ATOM 731 C CA . LEU A 1 96 ? -11.957 5.077 8.065 1.00 86.81 96 LEU A CA 1
ATOM 732 C C . LEU A 1 96 ? -10.536 5.007 8.653 1.00 86.81 96 LEU A C 1
ATOM 734 O O . LEU A 1 96 ? -10.366 5.062 9.872 1.00 86.81 96 LEU A O 1
ATOM 738 N N . PHE A 1 97 ? -9.514 4.885 7.806 1.00 84.88 97 PHE A N 1
ATOM 739 C CA . PHE A 1 97 ? -8.113 4.813 8.199 1.00 84.88 97 PHE A CA 1
ATOM 740 C C . PHE A 1 97 ? -7.359 6.055 7.724 1.00 84.88 97 PHE A C 1
ATOM 742 O O . PHE A 1 97 ? -7.614 6.611 6.662 1.00 84.88 97 PHE A O 1
ATOM 749 N N . HIS A 1 98 ? -6.413 6.513 8.539 1.00 90.00 98 HIS A N 1
ATOM 750 C CA . HIS A 1 98 ? -5.782 7.820 8.354 1.00 90.00 98 HIS A CA 1
ATOM 751 C C . HIS A 1 98 ? -4.254 7.716 8.429 1.00 90.00 98 HIS A C 1
ATOM 753 O O . HIS A 1 98 ? -3.647 8.362 9.288 1.00 90.00 98 HIS A O 1
ATOM 759 N N . PRO A 1 99 ? -3.614 6.877 7.591 1.00 89.62 99 PRO A N 1
ATOM 760 C CA . PRO A 1 99 ? -2.167 6.742 7.615 1.00 89.62 99 PRO A CA 1
ATOM 761 C C . PRO A 1 99 ? -1.515 8.093 7.304 1.00 89.62 99 PRO A C 1
ATOM 763 O O . PRO A 1 99 ? -1.962 8.850 6.438 1.00 89.62 99 PRO A O 1
ATOM 766 N N . SER A 1 100 ? -0.455 8.414 8.044 1.00 91.31 100 SER A N 1
ATOM 767 C CA . SER A 1 100 ? 0.346 9.604 7.767 1.00 91.31 100 SER A CA 1
ATOM 768 C C . SER A 1 100 ? 1.116 9.426 6.455 1.00 91.31 100 SER A C 1
ATOM 770 O O . SER A 1 100 ? 1.393 8.303 6.040 1.00 91.31 100 SER A O 1
ATOM 772 N N . ALA A 1 101 ? 1.532 10.524 5.818 1.00 93.50 101 ALA A N 1
ATOM 773 C CA . ALA A 1 101 ? 2.370 10.443 4.616 1.00 93.50 101 ALA A CA 1
ATOM 774 C C . ALA A 1 101 ? 3.682 9.669 4.865 1.00 93.50 101 ALA A C 1
ATOM 776 O O . ALA A 1 101 ? 4.166 8.989 3.969 1.00 93.50 101 ALA A O 1
ATOM 777 N N . THR A 1 102 ? 4.231 9.737 6.084 1.00 92.75 102 THR A N 1
ATOM 778 C CA . THR A 1 102 ? 5.407 8.952 6.488 1.00 92.75 102 THR A CA 1
ATOM 779 C C . THR A 1 102 ? 5.088 7.463 6.572 1.00 92.75 102 THR A C 1
ATOM 781 O O . THR A 1 102 ? 5.841 6.660 6.041 1.00 92.75 102 THR A O 1
ATOM 784 N N . ALA A 1 103 ? 3.959 7.086 7.180 1.00 89.38 103 ALA A N 1
ATOM 785 C CA . ALA A 1 103 ? 3.544 5.686 7.235 1.00 89.38 103 ALA A CA 1
ATOM 786 C C . ALA A 1 103 ? 3.312 5.117 5.827 1.00 89.38 103 ALA A C 1
ATOM 788 O O . ALA A 1 103 ? 3.711 3.995 5.546 1.00 89.38 103 ALA A O 1
ATOM 789 N N . ILE A 1 104 ? 2.727 5.914 4.927 1.00 93.69 104 ILE A N 1
ATOM 790 C CA . ILE A 1 104 ? 2.564 5.545 3.516 1.00 93.69 104 ILE A CA 1
ATOM 791 C C . ILE A 1 104 ? 3.926 5.359 2.831 1.00 93.69 104 ILE A C 1
ATOM 793 O O . ILE A 1 104 ? 4.104 4.365 2.138 1.00 93.69 104 ILE A O 1
ATOM 797 N N . ASN A 1 105 ? 4.888 6.268 3.03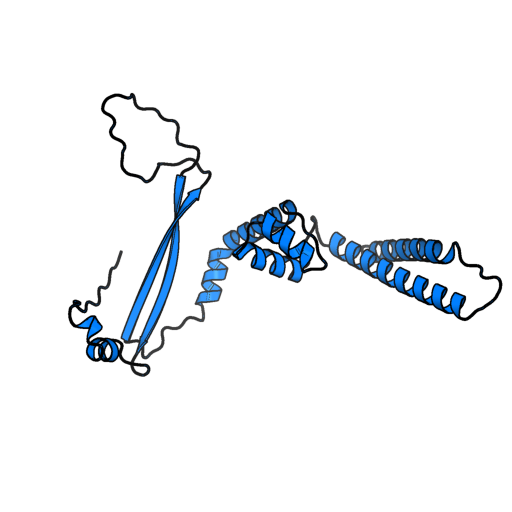5 1.00 93.62 105 ASN A N 1
ATOM 798 C CA . ASN A 1 105 ? 6.242 6.116 2.483 1.00 93.62 105 ASN A CA 1
ATOM 799 C C . ASN A 1 105 ? 6.895 4.808 2.926 1.00 93.62 105 ASN A C 1
ATOM 801 O O . ASN A 1 105 ? 7.372 4.065 2.080 1.00 93.62 105 ASN A O 1
ATOM 805 N N . ASN A 1 106 ? 6.853 4.509 4.225 1.00 90.81 106 ASN A N 1
ATOM 806 C CA . ASN A 1 106 ? 7.431 3.278 4.754 1.00 90.81 106 ASN A CA 1
ATOM 807 C C . ASN A 1 106 ? 6.756 2.044 4.136 1.00 90.81 106 ASN A C 1
ATOM 809 O O . ASN A 1 106 ? 7.438 1.107 3.745 1.00 90.81 106 ASN A O 1
ATOM 813 N N . MET A 1 107 ? 5.426 2.063 3.964 1.00 89.69 107 MET A N 1
ATOM 814 C CA . MET A 1 107 ? 4.716 0.973 3.282 1.00 89.69 107 MET A CA 1
ATOM 815 C C . MET A 1 107 ? 5.175 0.800 1.830 1.00 89.69 107 MET A C 1
ATOM 817 O O . MET A 1 107 ? 5.326 -0.336 1.391 1.00 89.69 107 MET A O 1
ATOM 821 N N . ILE A 1 108 ? 5.385 1.891 1.086 1.00 91.69 108 ILE A N 1
ATOM 822 C CA . ILE A 1 108 ? 5.889 1.830 -0.295 1.00 91.69 108 ILE A CA 1
ATOM 823 C C . ILE A 1 108 ? 7.304 1.246 -0.320 1.00 91.69 108 ILE A C 1
ATOM 825 O O . ILE A 1 108 ? 7.571 0.372 -1.138 1.00 91.69 108 ILE A O 1
ATOM 829 N N . GLU A 1 109 ? 8.189 1.710 0.563 1.00 90.81 109 GLU A N 1
ATOM 830 C CA . GLU A 1 109 ? 9.581 1.250 0.641 1.00 90.81 109 GLU A CA 1
ATOM 831 C C . GLU A 1 109 ? 9.651 -0.240 0.992 1.00 90.81 109 GLU A C 1
ATOM 833 O O . GLU A 1 109 ? 10.217 -1.013 0.226 1.00 90.81 109 GLU A O 1
ATOM 838 N N . GLU A 1 110 ? 8.985 -0.670 2.067 1.00 87.56 110 GLU A N 1
ATOM 839 C CA . GLU A 1 110 ? 8.968 -2.074 2.498 1.00 87.56 110 GLU A CA 1
ATOM 840 C C . GLU A 1 110 ? 8.392 -3.012 1.426 1.00 87.56 110 GLU A C 1
ATOM 842 O O . GLU A 1 110 ? 8.937 -4.086 1.172 1.00 87.56 110 GLU A O 1
ATOM 847 N N . ASN A 1 111 ? 7.286 -2.623 0.775 1.00 85.56 111 ASN A N 1
ATOM 848 C CA . ASN A 1 111 ? 6.701 -3.445 -0.289 1.00 85.56 111 ASN A CA 1
ATOM 849 C C . ASN A 1 111 ? 7.564 -3.430 -1.553 1.00 85.56 111 ASN A C 1
ATOM 851 O O . ASN A 1 111 ? 7.661 -4.452 -2.226 1.00 85.56 111 ASN A O 1
ATOM 855 N N . GLY A 1 112 ? 8.205 -2.303 -1.869 1.00 87.31 112 GLY A N 1
ATOM 856 C CA . GLY A 1 112 ? 9.157 -2.206 -2.970 1.00 87.31 112 GLY A CA 1
ATOM 857 C C . GLY A 1 112 ? 10.345 -3.143 -2.768 1.00 87.31 112 GLY A C 1
ATOM 858 O O . GLY A 1 112 ? 10.642 -3.941 -3.650 1.00 87.31 112 GLY A O 1
ATOM 859 N N . GLU A 1 113 ? 10.966 -3.117 -1.587 1.00 86.81 113 GLU A N 1
ATOM 860 C CA . GLU A 1 113 ? 12.061 -4.026 -1.227 1.00 86.81 113 GLU A CA 1
ATOM 861 C C . GLU A 1 113 ? 11.636 -5.497 -1.304 1.00 86.81 113 GLU A C 1
ATOM 863 O O . GLU A 1 113 ? 12.380 -6.333 -1.819 1.00 86.81 113 GLU A O 1
ATOM 868 N N . LEU A 1 114 ? 10.422 -5.816 -0.845 1.00 81.94 114 LEU A N 1
ATOM 869 C CA . LEU A 1 114 ? 9.880 -7.170 -0.916 1.00 81.94 114 LEU A CA 1
ATOM 870 C C . LEU A 1 114 ? 9.677 -7.640 -2.365 1.00 81.94 114 LEU A C 1
ATOM 872 O O . LEU A 1 114 ? 10.022 -8.781 -2.677 1.00 81.94 114 LEU A O 1
ATOM 876 N N . ILE A 1 115 ? 9.133 -6.779 -3.235 1.00 81.81 115 ILE A N 1
ATOM 877 C CA . ILE A 1 115 ? 8.927 -7.072 -4.662 1.00 81.81 115 ILE A CA 1
ATOM 878 C C . ILE A 1 115 ? 10.270 -7.283 -5.357 1.00 81.81 115 ILE A C 1
ATOM 880 O O . ILE A 1 115 ? 10.428 -8.272 -6.064 1.00 81.81 115 ILE A O 1
ATOM 884 N N . GLU A 1 116 ? 11.241 -6.396 -5.135 1.00 87.06 116 GLU A N 1
ATOM 885 C CA . GLU A 1 116 ? 12.578 -6.500 -5.730 1.00 87.06 116 GLU A CA 1
ATOM 886 C C . GLU A 1 116 ? 13.292 -7.786 -5.289 1.00 87.06 116 GLU A C 1
ATOM 888 O O . GLU A 1 116 ? 13.879 -8.487 -6.111 1.00 87.06 116 GLU A O 1
ATOM 893 N N . ALA A 1 117 ? 13.181 -8.161 -4.010 1.00 85.25 117 ALA A N 1
ATOM 894 C CA . ALA A 1 117 ? 13.775 -9.392 -3.489 1.00 85.25 117 ALA A CA 1
ATOM 895 C C . ALA A 1 117 ? 13.191 -10.677 -4.108 1.00 85.25 117 ALA A C 1
ATOM 897 O O . ALA A 1 117 ? 13.871 -11.702 -4.121 1.00 85.25 117 ALA A O 1
ATOM 898 N N . HIS A 1 118 ? 11.958 -10.627 -4.621 1.00 85.31 118 HIS A N 1
ATOM 899 C CA . HIS A 1 118 ? 11.256 -11.771 -5.217 1.00 85.31 118 HIS A CA 1
ATOM 900 C C . HIS A 1 118 ? 10.959 -11.566 -6.708 1.00 85.31 118 HIS A C 1
ATOM 902 O O . HIS A 1 118 ? 10.143 -12.290 -7.279 1.00 85.31 118 HIS A O 1
ATOM 908 N N . LEU A 1 119 ? 11.601 -10.588 -7.357 1.00 84.25 119 LEU A N 1
ATOM 909 C CA . LEU A 1 119 ? 11.248 -10.169 -8.712 1.00 84.25 119 LEU A CA 1
ATOM 910 C C . LEU A 1 119 ? 11.343 -11.322 -9.716 1.00 84.25 119 LEU A C 1
ATOM 912 O O . LEU A 1 119 ? 10.439 -11.491 -10.532 1.00 84.25 119 LEU A O 1
ATOM 916 N N . ASP A 1 120 ? 12.397 -12.134 -9.633 1.00 84.31 120 ASP A N 1
ATOM 917 C CA . ASP A 1 120 ? 12.611 -13.270 -10.536 1.00 84.31 120 ASP A CA 1
ATOM 918 C C . ASP A 1 120 ? 11.539 -14.356 -10.359 1.00 84.31 120 ASP A C 1
ATOM 920 O O . ASP A 1 120 ? 11.006 -14.871 -11.342 1.00 84.31 120 ASP A O 1
ATOM 924 N N . GLU A 1 121 ? 11.174 -14.675 -9.113 1.00 81.44 121 GLU A N 1
ATOM 925 C CA . GLU A 1 121 ? 10.119 -15.646 -8.798 1.00 81.44 121 GLU A CA 1
ATOM 926 C C . GLU A 1 121 ? 8.749 -15.144 -9.269 1.00 81.44 121 GLU A C 1
ATOM 928 O O . GLU A 1 121 ? 7.987 -15.894 -9.885 1.00 81.44 121 GLU A O 1
ATOM 933 N N . LEU A 1 122 ? 8.453 -13.861 -9.036 1.00 76.81 122 LEU A N 1
ATOM 934 C CA . LEU A 1 122 ? 7.225 -13.217 -9.495 1.00 76.81 122 LEU A CA 1
ATOM 935 C C . LEU A 1 122 ? 7.142 -13.224 -11.021 1.00 76.81 122 LEU A C 1
ATOM 937 O O . LEU A 1 122 ? 6.124 -13.629 -11.574 1.00 76.81 122 LEU A O 1
ATOM 941 N N . GLN A 1 123 ? 8.209 -12.820 -11.715 1.00 80.62 123 GLN A N 1
ATOM 942 C CA . GLN A 1 123 ? 8.250 -12.833 -13.177 1.00 80.62 123 GLN A CA 1
ATOM 943 C C . GLN A 1 123 ? 8.109 -14.244 -13.735 1.00 80.62 123 GLN A C 1
ATOM 945 O O . GLN A 1 123 ? 7.378 -14.430 -14.706 1.00 80.62 123 GLN A O 1
ATOM 950 N N . HIS A 1 124 ? 8.782 -15.228 -13.136 1.00 80.31 124 HIS A N 1
ATOM 951 C CA . HIS A 1 124 ? 8.647 -16.616 -13.550 1.00 80.31 124 HIS A CA 1
ATOM 952 C C . HIS A 1 124 ? 7.203 -17.084 -13.383 1.00 80.31 124 HIS A C 1
ATOM 954 O O . HIS A 1 124 ? 6.613 -17.520 -14.359 1.00 80.31 124 HIS A O 1
ATOM 960 N N . THR A 1 125 ? 6.603 -16.885 -12.209 1.00 79.62 125 THR A N 1
ATOM 961 C CA . THR A 1 125 ? 5.219 -17.291 -11.916 1.00 79.62 125 THR A CA 1
ATOM 962 C C . THR A 1 125 ? 4.202 -16.612 -12.835 1.00 79.62 125 THR A C 1
ATOM 964 O O . THR A 1 125 ? 3.274 -17.261 -13.310 1.00 79.62 125 THR A O 1
ATOM 967 N N . ILE A 1 126 ? 4.372 -15.314 -13.115 1.00 76.25 126 ILE A N 1
ATOM 968 C CA . ILE A 1 126 ? 3.501 -14.565 -14.035 1.00 76.25 126 ILE A CA 1
ATOM 969 C C . ILE A 1 126 ? 3.599 -15.139 -15.454 1.00 76.25 126 ILE A C 1
ATOM 971 O O . ILE A 1 126 ? 2.585 -15.256 -16.137 1.00 76.25 126 ILE A O 1
ATOM 975 N N . ARG A 1 127 ? 4.809 -15.512 -15.887 1.00 77.81 127 ARG A N 1
ATOM 976 C CA . ARG A 1 127 ? 5.083 -15.975 -17.254 1.00 77.81 127 ARG A CA 1
ATOM 977 C C . ARG A 1 127 ? 4.952 -17.485 -17.450 1.00 77.81 127 ARG A C 1
ATOM 979 O O . ARG A 1 127 ? 4.901 -17.921 -18.592 1.00 77.81 127 ARG A O 1
ATOM 986 N N . ASP A 1 128 ? 4.882 -18.283 -16.385 1.00 77.38 128 ASP A N 1
ATOM 987 C CA . ASP A 1 128 ? 4.873 -19.757 -16.452 1.00 77.38 128 ASP A CA 1
ATOM 988 C C . ASP A 1 128 ? 3.647 -20.305 -17.209 1.00 77.38 128 ASP A C 1
ATOM 990 O O . ASP A 1 128 ? 3.688 -21.389 -17.783 1.00 77.38 128 ASP A O 1
ATOM 994 N N . GLY A 1 129 ? 2.562 -19.525 -17.266 1.00 67.69 129 GLY A N 1
ATOM 995 C CA . GLY A 1 129 ? 1.359 -19.830 -18.047 1.00 67.69 129 GLY A CA 1
ATOM 996 C C . GLY A 1 129 ? 1.248 -19.104 -19.393 1.00 67.69 129 GLY A C 1
ATOM 997 O O . GLY A 1 129 ? 0.231 -19.252 -20.073 1.00 67.69 129 GLY A O 1
ATOM 998 N N . GLU A 1 130 ? 2.231 -18.286 -19.780 1.00 77.94 130 GLU A N 1
ATOM 999 C CA . GLU A 1 130 ? 2.199 -17.547 -21.045 1.00 77.94 130 GLU A CA 1
ATOM 1000 C C . GLU A 1 130 ? 2.662 -18.445 -22.202 1.00 77.94 130 GLU A C 1
ATOM 1002 O O . GLU A 1 130 ? 3.852 -18.587 -22.481 1.00 77.94 130 GLU A O 1
ATOM 1007 N N . GLU A 1 131 ? 1.711 -19.044 -22.919 1.00 79.56 131 GLU A N 1
ATOM 1008 C CA . GLU A 1 131 ? 1.997 -19.776 -24.155 1.00 79.56 131 GLU A CA 1
ATOM 1009 C C . GLU A 1 131 ? 1.829 -18.886 -25.390 1.00 79.56 131 GLU A C 1
ATOM 1011 O O . GLU A 1 131 ? 0.870 -18.121 -25.513 1.00 79.56 131 GLU A O 1
ATOM 1016 N N . VAL A 1 132 ? 2.729 -19.040 -26.366 1.00 80.88 132 VAL A N 1
ATOM 1017 C CA . VAL A 1 132 ? 2.537 -18.452 -27.697 1.00 80.88 132 VAL A CA 1
ATOM 1018 C C . VAL A 1 132 ? 1.417 -19.222 -28.405 1.00 80.88 132 VAL A C 1
ATOM 1020 O O . VAL A 1 132 ? 1.568 -20.427 -28.633 1.00 80.88 132 VAL A O 1
ATOM 1023 N N . PRO A 1 133 ? 0.312 -18.573 -28.818 1.00 84.56 133 PRO A N 1
ATOM 1024 C CA . PRO A 1 133 ? -0.765 -19.267 -29.514 1.00 84.56 133 PRO A CA 1
ATOM 1025 C C . PRO A 1 133 ? -0.253 -19.961 -30.783 1.00 84.56 133 PRO A C 1
ATOM 1027 O O . PRO A 1 133 ? 0.444 -19.342 -31.586 1.00 84.56 133 PRO A O 1
ATOM 1030 N N . GLN A 1 134 ? -0.646 -21.216 -31.023 1.00 81.75 134 GLN A N 1
ATOM 1031 C CA . GLN A 1 134 ? -0.151 -22.021 -32.159 1.00 81.75 134 GLN A CA 1
ATOM 1032 C C . GLN A 1 134 ? -0.388 -21.383 -33.539 1.00 81.75 134 GLN A C 1
ATOM 1034 O O . GLN A 1 134 ? 0.285 -21.715 -34.509 1.00 81.75 134 GLN A O 1
ATOM 1039 N N . GLN A 1 135 ? -1.354 -20.469 -33.635 1.00 83.38 135 GLN A N 1
ATOM 1040 C CA . GLN A 1 135 ? -1.741 -19.797 -34.878 1.00 83.38 135 GLN A CA 1
ATOM 1041 C C . GLN A 1 135 ? -0.971 -18.488 -35.108 1.00 83.38 135 GLN A C 1
ATOM 1043 O O . GLN A 1 135 ? -1.233 -17.792 -36.090 1.00 83.38 135 GLN A O 1
ATOM 1048 N N . THR A 1 136 ? -0.054 -18.137 -34.201 1.00 78.88 136 THR A N 1
ATOM 1049 C CA . THR A 1 136 ? 0.769 -16.928 -34.276 1.00 78.88 136 THR A CA 1
ATOM 1050 C C . THR A 1 136 ? 1.643 -16.961 -35.524 1.00 78.88 136 THR A C 1
ATOM 1052 O O . THR A 1 136 ? 2.439 -17.873 -35.723 1.00 78.88 136 THR A O 1
ATOM 1055 N N . GLN A 1 137 ? 1.510 -15.935 -36.355 1.00 79.94 137 GLN A N 1
ATOM 1056 C CA . GLN A 1 137 ? 2.339 -15.691 -37.532 1.00 79.94 137 GLN A CA 1
ATOM 1057 C C . GLN A 1 137 ? 3.283 -14.508 -37.334 1.00 79.94 137 GLN A C 1
ATOM 1059 O O . GLN A 1 137 ? 4.359 -14.477 -37.925 1.00 79.94 137 GLN A O 1
ATOM 1064 N N . VAL A 1 138 ? 2.877 -13.527 -36.524 1.00 80.69 138 VAL A N 1
ATOM 1065 C CA . VAL A 1 138 ? 3.642 -12.303 -36.277 1.00 80.69 138 VAL A CA 1
ATOM 1066 C C . VAL A 1 138 ? 3.704 -12.035 -34.781 1.00 80.69 138 VAL A C 1
ATOM 1068 O O . VAL A 1 138 ? 2.685 -12.071 -34.090 1.00 80.69 138 VAL A O 1
ATOM 1071 N N . VAL A 1 139 ? 4.906 -11.723 -34.303 1.00 79.12 139 VAL A N 1
ATOM 1072 C CA . VAL A 1 139 ? 5.155 -11.200 -32.960 1.00 79.12 139 VAL A CA 1
ATOM 1073 C C . VAL A 1 139 ? 5.471 -9.719 -33.102 1.00 79.12 139 VAL A C 1
ATOM 1075 O O . VAL A 1 139 ? 6.367 -9.348 -33.856 1.00 79.12 139 VAL A O 1
ATOM 1078 N N . VAL A 1 140 ? 4.735 -8.873 -32.392 1.00 83.06 140 VAL A N 1
ATOM 1079 C CA . VAL A 1 140 ? 4.991 -7.434 -32.336 1.00 83.06 140 VAL A CA 1
ATOM 1080 C C . VAL A 1 140 ? 5.449 -7.095 -30.932 1.00 83.06 140 VAL A C 1
ATOM 1082 O O . VAL A 1 140 ? 4.725 -7.345 -29.972 1.00 83.06 140 VAL A O 1
ATOM 1085 N N . ALA A 1 141 ? 6.639 -6.514 -30.823 1.00 84.75 141 ALA A N 1
ATOM 1086 C CA . ALA A 1 141 ? 7.129 -5.930 -29.588 1.00 84.75 141 ALA A CA 1
ATOM 1087 C C . ALA A 1 141 ? 7.004 -4.408 -29.675 1.00 84.75 141 ALA A C 1
ATOM 1089 O O . ALA A 1 141 ? 7.471 -3.793 -30.633 1.00 84.75 141 ALA A O 1
ATOM 1090 N N . SER A 1 142 ? 6.376 -3.802 -28.674 1.00 85.56 142 SER A N 1
ATOM 1091 C CA . SER A 1 142 ? 6.378 -2.356 -28.481 1.00 85.56 142 SER A CA 1
ATOM 1092 C C . SER A 1 142 ? 7.157 -2.053 -27.217 1.00 85.56 142 SER A C 1
ATOM 1094 O O . SER A 1 142 ? 6.925 -2.678 -26.186 1.00 85.56 142 SER A O 1
ATOM 1096 N N . MET A 1 143 ? 8.070 -1.092 -27.284 1.00 87.56 143 MET A N 1
ATOM 1097 C CA . MET A 1 143 ? 8.850 -0.645 -26.136 1.00 87.56 143 MET A CA 1
ATOM 1098 C C . MET A 1 143 ? 8.759 0.869 -26.035 1.00 87.56 143 MET A C 1
ATOM 1100 O O . MET A 1 143 ? 8.885 1.566 -27.040 1.00 87.56 143 MET A O 1
ATOM 1104 N N . ASP A 1 144 ? 8.560 1.362 -24.822 1.00 90.75 144 ASP A N 1
ATOM 1105 C CA . ASP A 1 144 ? 8.597 2.783 -24.498 1.00 90.75 144 ASP A CA 1
ATOM 1106 C C . ASP A 1 144 ? 9.445 2.993 -23.240 1.00 90.75 144 ASP A C 1
ATOM 1108 O O . ASP A 1 144 ? 9.703 2.054 -22.480 1.00 90.75 144 ASP A O 1
ATOM 1112 N N . GLY A 1 145 ? 9.902 4.219 -23.013 1.00 89.81 145 GLY A N 1
ATOM 1113 C CA . GLY A 1 145 ? 10.670 4.539 -21.825 1.00 89.81 145 GLY A CA 1
ATOM 1114 C C . GLY A 1 145 ? 10.779 6.022 -21.533 1.00 89.81 145 GLY A C 1
ATOM 1115 O O . GLY A 1 145 ? 10.729 6.880 -22.413 1.00 89.81 145 GLY A O 1
ATOM 1116 N N . VAL A 1 146 ? 10.993 6.325 -20.258 1.00 90.31 146 VAL A N 1
ATOM 1117 C CA . VAL A 1 146 ? 11.129 7.690 -19.750 1.00 90.31 146 VAL A CA 1
ATOM 1118 C C . VAL A 1 146 ? 12.428 7.847 -18.972 1.00 90.31 146 VAL A C 1
ATOM 1120 O O . VAL A 1 146 ? 12.882 6.940 -18.277 1.00 90.31 146 VAL A O 1
ATOM 1123 N N . ASN A 1 147 ? 13.043 9.025 -19.070 1.00 89.81 147 ASN A N 1
ATOM 1124 C CA . ASN A 1 147 ? 14.201 9.361 -18.248 1.00 89.81 147 ASN A CA 1
ATOM 1125 C C . ASN A 1 147 ? 13.735 9.908 -16.894 1.00 89.81 147 ASN A C 1
ATOM 1127 O O . ASN A 1 147 ? 13.137 10.981 -16.819 1.00 89.81 147 ASN A O 1
ATOM 1131 N N . VAL A 1 148 ? 14.053 9.184 -15.825 1.00 89.38 148 VAL A N 1
ATOM 1132 C CA . VAL A 1 148 ? 13.735 9.510 -14.434 1.00 89.38 148 VAL A CA 1
ATOM 1133 C C . VAL A 1 148 ? 14.970 10.092 -13.757 1.00 89.38 148 VAL A C 1
ATOM 1135 O O . VAL A 1 148 ? 16.056 9.518 -13.818 1.00 89.38 148 VAL A O 1
ATOM 1138 N N . LEU A 1 149 ? 14.819 11.246 -13.108 1.00 89.31 149 LEU A N 1
ATOM 1139 C CA . LEU A 1 149 ? 15.894 11.848 -12.324 1.00 89.31 149 LEU A CA 1
ATOM 1140 C C . LEU A 1 149 ? 16.000 11.154 -10.960 1.00 89.31 149 LEU A C 1
ATOM 1142 O O . LEU A 1 149 ? 15.141 11.336 -10.100 1.00 89.31 149 LEU A O 1
ATOM 1146 N N . MET A 1 150 ? 17.085 10.419 -10.751 1.00 87.69 150 MET A N 1
ATOM 1147 C CA . MET A 1 150 ? 17.392 9.710 -9.511 1.00 87.69 150 MET A CA 1
ATOM 1148 C C . MET A 1 150 ? 18.352 10.529 -8.653 1.00 87.69 150 MET A C 1
ATOM 1150 O O . MET A 1 150 ? 19.254 11.189 -9.173 1.00 87.69 150 MET A O 1
ATOM 1154 N N . ARG A 1 151 ? 18.195 10.478 -7.326 1.00 86.81 151 ARG A N 1
ATOM 1155 C CA . ARG A 1 151 ? 19.113 11.110 -6.356 1.00 86.81 151 ARG A CA 1
ATOM 1156 C C . ARG A 1 151 ? 20.328 10.226 -6.082 1.00 86.81 151 ARG A C 1
ATOM 1158 O O . ARG A 1 151 ? 20.638 9.909 -4.940 1.00 86.81 151 ARG A O 1
ATOM 1165 N N . GLU A 1 152 ? 20.977 9.805 -7.153 1.00 82.75 152 GLU A N 1
ATOM 1166 C CA . GLU A 1 152 ? 22.154 8.953 -7.110 1.00 82.75 152 GLU A CA 1
ATOM 1167 C C . GLU A 1 152 ? 23.308 9.631 -7.858 1.00 82.75 152 GLU A C 1
ATOM 1169 O O . GLU A 1 152 ? 23.063 10.256 -8.900 1.00 82.75 152 GLU A O 1
ATOM 1174 N N . PRO A 1 153 ? 24.554 9.514 -7.363 1.00 81.75 153 PRO A N 1
ATOM 1175 C CA . PRO A 1 153 ? 25.730 9.942 -8.106 1.00 81.75 153 PRO A CA 1
ATOM 1176 C C . PRO A 1 153 ? 25.816 9.232 -9.458 1.00 81.75 153 PRO A C 1
ATOM 1178 O O . PRO A 1 153 ? 25.556 8.032 -9.556 1.00 81.75 153 PRO A O 1
ATOM 1181 N N . GLY A 1 154 ? 26.179 9.958 -10.515 1.00 76.56 154 GLY A N 1
ATOM 1182 C CA . GLY A 1 154 ? 26.442 9.310 -11.794 1.00 76.56 154 GLY A CA 1
ATOM 1183 C C . GLY A 1 154 ? 26.749 10.244 -12.956 1.00 76.56 154 GLY A C 1
ATOM 1184 O O . GLY A 1 154 ? 26.616 11.470 -12.894 1.00 76.56 154 GLY A O 1
ATOM 1185 N N . LYS A 1 155 ? 27.161 9.632 -14.069 1.00 70.56 155 LYS A N 1
ATOM 1186 C CA . LYS A 1 155 ? 27.478 10.332 -15.315 1.00 70.56 155 LYS A CA 1
ATOM 1187 C C . LYS A 1 155 ? 26.203 10.918 -15.923 1.00 70.56 155 LYS A C 1
ATOM 1189 O O . LYS A 1 155 ? 25.303 10.184 -16.318 1.00 70.56 155 LYS A O 1
ATOM 1194 N N . LYS A 1 156 ? 26.144 12.246 -16.065 1.00 61.75 156 LYS A N 1
ATOM 1195 C CA . LYS A 1 156 ? 25.031 12.917 -16.755 1.00 61.75 156 LYS A CA 1
ATOM 1196 C C . LYS A 1 156 ? 24.908 12.409 -18.192 1.00 61.75 156 LYS A C 1
ATOM 1198 O O . LYS A 1 156 ? 25.786 12.664 -19.015 1.00 61.75 156 LYS A O 1
ATOM 1203 N N . SER A 1 157 ? 23.791 11.761 -18.507 1.00 56.44 157 SER A N 1
ATOM 1204 C CA . SER A 1 157 ? 23.383 11.491 -19.884 1.00 56.44 157 SER A CA 1
ATOM 1205 C C . SER A 1 157 ? 22.825 12.777 -20.499 1.00 56.44 157 SER A C 1
ATOM 1207 O O . SER A 1 157 ? 21.746 13.248 -20.142 1.00 56.44 157 SER A O 1
ATOM 1209 N N . GLY A 1 158 ? 23.589 13.388 -21.396 1.00 58.09 158 GLY A N 1
ATOM 1210 C CA . GLY A 1 158 ? 23.208 14.603 -22.105 1.00 58.09 158 GLY A CA 1
ATOM 1211 C C . GLY A 1 158 ? 24.329 15.059 -23.030 1.00 58.09 158 GLY A C 1
ATOM 1212 O O . GLY A 1 158 ? 25.464 14.596 -22.913 1.00 58.09 158 GLY A O 1
ATOM 1213 N N . ARG A 1 159 ? 24.019 15.964 -23.964 1.00 48.09 159 ARG A N 1
ATOM 1214 C CA . ARG A 1 159 ? 25.021 16.515 -24.884 1.00 48.09 159 ARG A CA 1
ATOM 1215 C C . ARG A 1 159 ? 26.178 17.121 -24.072 1.00 48.09 159 ARG A C 1
ATOM 1217 O O . ARG A 1 159 ? 25.900 17.955 -23.202 1.00 48.09 159 ARG A O 1
ATOM 1224 N N . PRO A 1 160 ? 27.444 16.753 -24.346 1.00 54.66 160 PRO A N 1
ATOM 1225 C CA . PRO A 1 160 ? 28.586 17.413 -23.734 1.00 54.66 160 PRO A CA 1
ATOM 1226 C C . PRO A 1 160 ? 28.458 18.919 -23.956 1.00 54.66 160 PRO A C 1
ATOM 1228 O O . PRO A 1 160 ? 28.346 19.382 -25.093 1.00 54.66 160 PRO A O 1
ATOM 1231 N N . LYS A 1 161 ? 28.440 19.702 -22.876 1.00 54.72 161 LYS A N 1
ATOM 1232 C CA . LYS A 1 161 ? 28.739 21.129 -22.987 1.00 54.72 161 LYS A CA 1
ATOM 1233 C C . LYS A 1 161 ? 30.250 21.229 -23.137 1.00 54.72 161 LYS A C 1
ATOM 1235 O O . LYS A 1 161 ? 30.937 21.443 -22.144 1.00 54.72 161 LYS A O 1
ATOM 1240 N N . GLU A 1 162 ? 30.763 21.065 -24.353 1.00 46.88 162 GLU A N 1
ATOM 1241 C CA . GLU A 1 162 ? 32.075 21.629 -24.661 1.00 46.88 162 GLU A CA 1
ATOM 1242 C C . GLU A 1 162 ? 31.973 23.140 -24.426 1.00 46.88 162 GLU A C 1
ATOM 1244 O O . GLU A 1 162 ? 31.247 23.862 -25.112 1.00 46.88 162 GLU A O 1
ATOM 1249 N N . ARG A 1 163 ? 32.625 23.607 -23.362 1.00 55.94 163 ARG A N 1
ATOM 1250 C CA . ARG A 1 163 ? 32.952 25.015 -23.160 1.00 55.94 163 ARG A CA 1
ATOM 1251 C C . ARG A 1 163 ? 34.472 25.112 -23.276 1.00 55.94 163 ARG A C 1
ATOM 1253 O O . ARG A 1 163 ? 35.124 24.373 -22.546 1.00 55.94 163 ARG A O 1
ATOM 1260 N N . PRO A 1 164 ? 35.021 25.998 -24.126 1.00 52.12 164 PRO A N 1
ATOM 1261 C CA . PRO A 1 164 ? 36.444 25.981 -24.468 1.00 52.12 164 PRO A CA 1
ATOM 1262 C C . PRO A 1 164 ? 37.454 26.190 -23.329 1.00 52.12 164 PRO A C 1
ATOM 1264 O O . PRO A 1 164 ? 38.626 25.984 -23.584 1.00 52.12 164 PRO A O 1
ATOM 1267 N N . ASP A 1 165 ? 37.068 26.549 -22.097 1.00 56.72 165 ASP A N 1
ATOM 1268 C CA . ASP A 1 165 ? 38.043 26.942 -21.062 1.00 56.72 165 ASP A CA 1
ATOM 1269 C C . ASP A 1 165 ? 37.594 26.619 -19.621 1.00 56.72 165 ASP A C 1
ATOM 1271 O O . ASP A 1 165 ? 37.354 27.528 -18.820 1.00 56.72 165 ASP A O 1
ATOM 1275 N N . LYS A 1 166 ? 37.464 25.341 -19.230 1.00 51.19 166 LYS A N 1
ATOM 1276 C CA . LYS A 1 166 ? 37.455 24.994 -17.791 1.00 51.19 166 LYS A CA 1
ATOM 1277 C C . LYS A 1 166 ? 38.225 23.709 -17.470 1.00 51.19 166 LYS A C 1
ATOM 1279 O O . LYS A 1 166 ? 38.023 22.715 -18.160 1.00 51.19 166 LYS A O 1
ATOM 1284 N N . PRO A 1 167 ? 39.047 23.717 -16.400 1.00 48.19 167 PRO A N 1
ATOM 1285 C CA . PRO A 1 167 ? 39.787 22.544 -15.953 1.00 48.19 167 PRO A CA 1
ATOM 1286 C C . PRO A 1 167 ? 38.835 21.436 -15.487 1.00 48.19 167 PRO A C 1
ATOM 1288 O O . PRO A 1 167 ? 37.795 21.697 -14.873 1.00 48.19 167 PRO A O 1
ATOM 1291 N N . GLU A 1 168 ? 39.207 20.198 -15.802 1.00 58.53 168 GLU A N 1
ATOM 1292 C CA . GLU A 1 168 ? 38.515 18.979 -15.399 1.00 58.53 168 GLU A CA 1
ATOM 1293 C C . GLU A 1 168 ? 38.560 18.806 -13.878 1.00 58.53 168 GLU A C 1
ATOM 1295 O O . GLU A 1 168 ? 39.616 18.558 -13.308 1.00 58.53 168 GLU A O 1
ATOM 1300 N N . ALA A 1 169 ? 37.404 18.960 -13.232 1.00 53.28 169 ALA A N 1
ATOM 1301 C CA . ALA A 1 169 ? 36.989 18.255 -12.016 1.00 53.28 169 ALA A CA 1
ATOM 1302 C C . ALA A 1 169 ? 35.655 18.857 -11.558 1.00 53.28 169 ALA A C 1
ATOM 1304 O O . ALA A 1 169 ? 35.617 19.759 -10.722 1.00 53.28 169 ALA A O 1
ATOM 1305 N N . ASN A 1 170 ? 34.539 18.377 -12.109 1.00 57.28 170 ASN A N 1
ATOM 1306 C CA . ASN A 1 170 ? 33.291 18.467 -11.358 1.00 57.28 170 ASN A CA 1
ATOM 1307 C C . ASN A 1 170 ? 33.163 17.162 -10.569 1.00 57.28 170 ASN A C 1
ATOM 1309 O O . ASN A 1 170 ? 33.234 16.106 -11.202 1.00 57.28 170 ASN A O 1
ATOM 1313 N N . PRO A 1 171 ? 32.975 17.204 -9.235 1.00 61.56 171 PRO A N 1
ATOM 1314 C CA . PRO A 1 171 ? 32.572 16.014 -8.498 1.00 61.56 171 PRO A CA 1
ATOM 1315 C C . PRO A 1 171 ? 31.316 15.434 -9.152 1.00 61.56 171 PRO A C 1
ATOM 1317 O O . PRO A 1 171 ? 30.507 16.187 -9.714 1.00 61.56 171 PRO A O 1
ATOM 1320 N N . GLU A 1 172 ? 31.179 14.106 -9.124 1.00 63.75 172 GLU A N 1
ATOM 1321 C CA . GLU A 1 172 ? 30.012 13.460 -9.714 1.00 63.75 172 GLU A CA 1
ATOM 1322 C C . GLU A 1 172 ? 28.736 14.120 -9.168 1.00 63.75 172 GLU A C 1
ATOM 1324 O O . GLU A 1 172 ? 28.593 14.296 -7.954 1.00 63.75 172 GLU A O 1
ATOM 1329 N N . PRO A 1 173 ? 27.834 14.581 -10.049 1.00 67.50 173 PRO A N 1
ATOM 1330 C CA . PRO A 1 173 ? 26.628 15.258 -9.612 1.00 67.50 173 PRO A CA 1
ATOM 1331 C C . PRO A 1 173 ? 25.785 14.296 -8.774 1.00 67.50 173 PRO A C 1
ATOM 1333 O O . PRO A 1 173 ? 25.608 13.149 -9.159 1.00 67.50 173 PRO A O 1
ATOM 1336 N N . ALA A 1 174 ? 25.213 14.786 -7.669 1.00 78.50 174 ALA A N 1
ATOM 1337 C CA . ALA A 1 174 ? 24.407 14.001 -6.721 1.00 78.50 174 ALA A CA 1
ATOM 1338 C C . ALA A 1 174 ? 23.074 13.460 -7.287 1.00 78.50 174 ALA A C 1
ATOM 1340 O O . ALA A 1 174 ? 22.274 12.883 -6.552 1.00 78.50 174 ALA A O 1
ATOM 1341 N N . SER A 1 175 ? 22.796 13.702 -8.569 1.00 83.50 175 SER A N 1
ATOM 1342 C CA . SER A 1 175 ? 21.645 13.154 -9.272 1.00 83.50 175 SER A CA 1
ATOM 1343 C C . SER A 1 175 ? 21.988 12.818 -10.719 1.00 83.50 175 SER A C 1
ATOM 1345 O O . SER A 1 175 ? 22.730 13.545 -11.394 1.00 83.50 175 SER A O 1
ATOM 1347 N N . THR A 1 176 ? 21.394 11.733 -11.209 1.00 86.94 176 THR A N 1
ATOM 1348 C CA . THR A 1 176 ? 21.575 11.227 -12.568 1.00 86.94 176 THR A CA 1
ATOM 1349 C C . THR A 1 176 ? 20.237 10.825 -13.176 1.00 86.94 176 THR A C 1
ATOM 1351 O O . THR A 1 176 ? 19.302 10.469 -12.461 1.00 86.94 176 THR A O 1
ATOM 1354 N N . TYR A 1 177 ? 20.128 10.898 -14.500 1.00 87.00 177 TYR A N 1
ATOM 1355 C CA . TYR A 1 177 ? 18.964 10.362 -15.197 1.00 87.00 177 TYR A CA 1
ATOM 1356 C C . TYR A 1 177 ? 19.166 8.863 -15.425 1.00 87.00 177 TYR A C 1
ATOM 1358 O O . TYR A 1 177 ? 20.181 8.458 -15.990 1.00 87.00 177 TYR A O 1
ATOM 1366 N N . LYS A 1 178 ? 18.195 8.053 -15.004 1.00 86.75 178 LYS A N 1
ATOM 1367 C CA . LYS A 1 178 ? 18.081 6.639 -15.372 1.00 86.75 178 LYS A CA 1
ATOM 1368 C C . LYS A 1 178 ? 16.883 6.456 -16.285 1.00 86.75 178 LYS A C 1
ATOM 1370 O O . LYS A 1 178 ? 15.915 7.204 -16.199 1.00 86.75 178 LYS A O 1
ATOM 1375 N N . ASN A 1 179 ? 16.957 5.478 -17.170 1.00 88.50 179 ASN A N 1
ATOM 1376 C CA . ASN A 1 179 ? 15.859 5.180 -18.064 1.00 88.50 179 ASN A CA 1
ATOM 1377 C C . ASN A 1 179 ? 14.970 4.092 -17.441 1.00 88.50 179 ASN A C 1
ATOM 1379 O O . ASN A 1 179 ? 15.472 3.037 -17.063 1.00 88.50 179 ASN A O 1
ATOM 1383 N N . ALA A 1 180 ? 13.679 4.382 -17.295 1.00 87.50 180 ALA A N 1
ATOM 1384 C CA . ALA A 1 180 ? 12.660 3.420 -16.902 1.00 87.50 180 ALA A CA 1
ATOM 1385 C C . ALA A 1 180 ? 11.916 2.975 -18.165 1.00 87.50 180 ALA A C 1
ATOM 1387 O O . ALA A 1 180 ? 11.303 3.811 -18.833 1.00 87.50 180 ALA A O 1
ATOM 1388 N N . MET A 1 181 ? 12.000 1.683 -18.490 1.00 87.75 181 MET A N 1
ATOM 1389 C CA . MET A 1 181 ? 11.422 1.090 -19.699 1.00 87.75 181 MET A CA 1
ATOM 1390 C C . MET A 1 181 ? 10.177 0.275 -19.370 1.00 87.75 181 MET A C 1
ATOM 1392 O O . MET A 1 181 ? 10.102 -0.377 -18.331 1.00 87.75 181 MET A O 1
ATOM 1396 N N . VAL A 1 182 ? 9.247 0.238 -20.316 1.00 86.19 182 VAL A N 1
ATOM 1397 C CA . VAL A 1 182 ? 8.143 -0.718 -20.350 1.00 86.19 182 VAL A CA 1
ATOM 1398 C C . VAL A 1 182 ? 8.062 -1.327 -21.745 1.00 86.19 182 VAL A C 1
ATOM 1400 O O . VAL A 1 182 ? 8.356 -0.671 -22.745 1.00 86.19 182 VAL A O 1
ATOM 1403 N N . GLY A 1 183 ? 7.684 -2.598 -21.817 1.00 84.19 183 GLY A N 1
ATOM 1404 C CA . GLY A 1 183 ? 7.495 -3.298 -23.078 1.00 84.19 183 GLY A CA 1
ATOM 1405 C C . GLY A 1 183 ? 6.217 -4.119 -23.074 1.00 84.19 183 GLY A C 1
ATOM 1406 O O . GLY A 1 183 ? 5.786 -4.600 -22.028 1.00 84.19 183 GLY A O 1
ATOM 1407 N N . SER A 1 184 ? 5.627 -4.289 -24.250 1.00 84.56 184 SER A N 1
ATOM 1408 C CA . SER A 1 184 ? 4.555 -5.246 -24.497 1.00 84.56 184 SER A CA 1
ATOM 1409 C C . SER A 1 184 ? 4.908 -6.129 -25.687 1.00 84.56 184 SER A C 1
ATOM 1411 O O . SER A 1 184 ? 5.561 -5.691 -26.637 1.00 84.56 184 SER A O 1
ATOM 1413 N N . ILE A 1 185 ? 4.472 -7.385 -25.626 1.00 83.69 185 ILE A N 1
ATOM 1414 C CA . ILE A 1 185 ? 4.567 -8.349 -26.721 1.00 83.69 185 ILE A CA 1
ATOM 1415 C C . ILE A 1 185 ? 3.139 -8.722 -27.116 1.00 83.69 185 ILE A C 1
ATOM 1417 O O . ILE A 1 185 ? 2.285 -8.946 -26.262 1.00 83.69 185 ILE A O 1
ATOM 1421 N N . SER A 1 186 ? 2.849 -8.734 -28.412 1.00 83.44 186 SER A N 1
ATOM 1422 C CA . SER A 1 186 ? 1.543 -9.093 -28.967 1.00 83.44 186 SER A CA 1
ATOM 1423 C C . SER A 1 186 ? 1.705 -10.135 -30.066 1.00 83.44 186 SER A C 1
ATOM 1425 O O . SER A 1 186 ? 2.581 -10.013 -30.922 1.00 83.44 186 SER A O 1
ATOM 1427 N N . PHE A 1 187 ? 0.837 -11.142 -30.053 1.00 81.38 187 PHE A N 1
ATOM 1428 C CA . PHE A 1 187 ? 0.838 -12.248 -31.006 1.00 81.38 187 PHE A CA 1
ATOM 1429 C C . PHE A 1 187 ? -0.336 -12.101 -31.979 1.00 81.38 187 PHE A C 1
ATOM 1431 O O . PHE A 1 187 ? -1.483 -11.990 -31.553 1.00 81.38 187 PHE A O 1
ATOM 1438 N N . TYR A 1 188 ? -0.061 -12.110 -33.283 1.00 80.38 188 TYR A N 1
ATOM 1439 C CA . TYR A 1 188 ? -1.074 -12.021 -34.340 1.00 80.38 188 TYR A CA 1
ATOM 1440 C C . TYR A 1 188 ? -1.067 -13.287 -35.198 1.00 80.38 188 TYR A C 1
ATOM 1442 O O . TYR A 1 188 ? 0.003 -13.766 -35.575 1.00 80.38 188 TYR A O 1
ATOM 1450 N N . GLY A 1 189 ? -2.250 -13.810 -35.535 1.00 74.31 189 GLY A N 1
ATOM 1451 C CA . GLY A 1 189 ? -2.440 -15.065 -36.272 1.00 74.31 189 GLY A CA 1
ATOM 1452 C C . GLY A 1 189 ? -3.644 -15.060 -37.221 1.00 74.31 189 GLY A C 1
ATOM 1453 O O . GLY A 1 189 ? -4.359 -14.063 -37.332 1.00 74.31 189 GLY A O 1
ATOM 1454 N N . ILE A 1 190 ? -3.886 -16.177 -37.919 1.00 57.78 190 ILE A N 1
ATOM 1455 C CA . ILE A 1 190 ? -5.039 -16.313 -38.829 1.00 57.78 190 ILE A CA 1
ATOM 1456 C C . ILE A 1 190 ? -6.310 -16.538 -38.003 1.00 57.78 190 ILE A C 1
ATOM 1458 O O . ILE A 1 190 ? -6.545 -17.632 -37.508 1.00 57.78 190 ILE A O 1
ATOM 1462 N N . GLY A 1 191 ? -7.149 -15.510 -37.881 1.00 56.16 191 GLY A N 1
ATOM 1463 C CA . GLY A 1 191 ? -8.459 -15.623 -37.229 1.00 56.16 191 GLY A CA 1
ATOM 1464 C C . GLY A 1 191 ? -9.062 -14.283 -36.830 1.00 56.16 191 GLY A C 1
ATOM 1465 O O . GLY A 1 191 ? -10.256 -14.082 -37.015 1.00 56.16 191 GLY A O 1
ATOM 1466 N N . ASP A 1 192 ? -8.228 -13.324 -36.427 1.00 49.97 192 ASP A N 1
ATOM 1467 C CA . ASP A 1 192 ? -8.657 -11.970 -36.084 1.00 49.97 192 ASP A CA 1
ATOM 1468 C C . ASP A 1 192 ? -7.910 -10.955 -36.948 1.00 49.97 192 ASP A C 1
ATOM 1470 O O . ASP A 1 192 ? -6.745 -10.653 -36.722 1.00 49.97 192 ASP A O 1
ATOM 1474 N N . ARG A 1 193 ? -8.607 -10.492 -37.996 1.00 52.69 193 ARG A N 1
ATOM 1475 C CA . ARG A 1 193 ? -8.246 -9.416 -38.940 1.00 52.69 193 ARG A CA 1
ATOM 1476 C C . ARG A 1 193 ? -6.752 -9.338 -39.259 1.00 52.69 193 ARG A C 1
ATOM 1478 O O . ARG A 1 193 ? -6.000 -8.637 -38.593 1.00 52.69 193 ARG A O 1
ATOM 1485 N N . ASN A 1 194 ? -6.366 -9.970 -40.368 1.00 60.22 194 ASN A N 1
ATOM 1486 C CA . ASN A 1 194 ? -5.071 -9.762 -41.009 1.00 60.22 194 ASN A CA 1
ATOM 1487 C C . ASN A 1 194 ? -4.716 -8.259 -40.979 1.00 60.22 194 ASN A C 1
ATOM 1489 O O . ASN A 1 194 ? -5.387 -7.452 -41.626 1.00 60.22 194 ASN A O 1
ATOM 1493 N N . ILE A 1 195 ? -3.698 -7.884 -40.200 1.00 62.75 195 ILE A N 1
ATOM 1494 C CA . ILE A 1 195 ? -3.251 -6.493 -40.061 1.00 62.75 195 ILE A CA 1
ATOM 1495 C C . ILE A 1 195 ? -2.919 -5.896 -41.432 1.00 62.75 195 ILE A C 1
ATOM 1497 O O . ILE A 1 195 ? -3.239 -4.740 -41.693 1.00 62.75 195 ILE A O 1
ATOM 1501 N N . TRP A 1 196 ? -2.417 -6.719 -42.356 1.00 63.69 196 TRP A N 1
ATOM 1502 C CA . TRP A 1 196 ? -2.208 -6.344 -43.74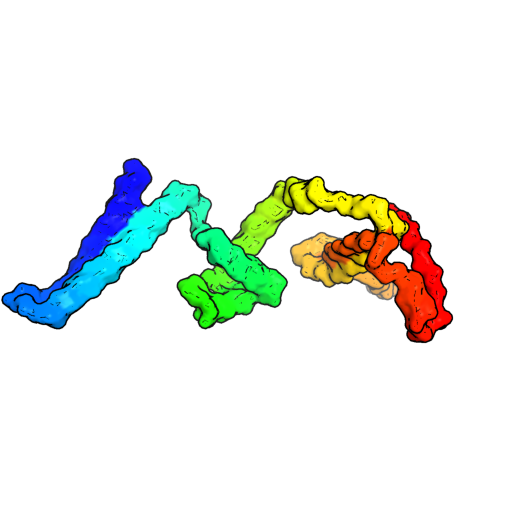9 1.00 63.69 196 TRP A CA 1
ATOM 1503 C C . TRP A 1 196 ? -3.519 -6.032 -44.453 1.00 63.69 196 TRP A C 1
ATOM 1505 O O . TRP A 1 196 ? -3.614 -5.002 -45.096 1.00 63.69 196 TRP A O 1
ATOM 1515 N N . SER A 1 197 ? -4.580 -6.809 -44.228 1.00 66.56 197 SER A N 1
ATOM 1516 C CA . SER A 1 197 ? -5.906 -6.501 -44.779 1.00 66.56 197 SER A CA 1
ATOM 1517 C C . SER A 1 197 ? -6.454 -5.163 -44.277 1.00 66.56 197 SER A C 1
ATOM 1519 O O . SER A 1 197 ? -7.087 -4.453 -45.051 1.00 66.56 197 SER A O 1
ATOM 1521 N N . TYR A 1 198 ? -6.230 -4.795 -43.012 1.00 64.38 198 TYR A N 1
ATOM 1522 C CA . TYR A 1 198 ? -6.623 -3.475 -42.504 1.00 64.38 198 TYR A CA 1
ATOM 1523 C C . TYR A 1 198 ? -5.766 -2.355 -43.114 1.00 64.38 198 TYR A C 1
ATOM 1525 O O . TYR A 1 198 ? -6.304 -1.334 -43.546 1.00 64.38 198 TYR A O 1
ATOM 1533 N N . LEU A 1 199 ? -4.446 -2.554 -43.183 1.00 67.25 199 LEU A N 1
ATOM 1534 C CA . LEU A 1 199 ? -3.495 -1.599 -43.759 1.00 67.25 199 LEU A CA 1
ATOM 1535 C C . LEU A 1 199 ? -3.646 -1.442 -45.282 1.00 67.25 199 LEU A C 1
ATOM 1537 O O . LEU A 1 199 ? -3.321 -0.389 -45.820 1.00 67.25 199 LEU A O 1
ATOM 1541 N N . ASP A 1 200 ? -4.115 -2.470 -45.985 1.00 73.44 200 ASP A N 1
ATOM 1542 C CA . ASP A 1 200 ? -4.374 -2.462 -47.429 1.00 73.44 200 ASP A CA 1
ATOM 1543 C C . ASP A 1 200 ? -5.726 -1.817 -47.764 1.00 73.44 200 ASP A C 1
ATOM 1545 O O . ASP A 1 200 ? -5.891 -1.249 -48.839 1.00 73.44 200 ASP A O 1
ATOM 1549 N N . GLN A 1 201 ? -6.693 -1.864 -46.841 1.00 76.06 201 GLN A N 1
ATOM 1550 C CA . GLN A 1 201 ? -8.034 -1.293 -47.033 1.00 76.06 201 GLN A CA 1
ATOM 1551 C C . GLN A 1 201 ? -8.166 0.158 -46.547 1.00 76.06 201 GLN A C 1
ATOM 1553 O O . GLN A 1 201 ? -9.176 0.805 -46.829 1.00 76.06 201 GLN A O 1
ATOM 1558 N N . ASN A 1 202 ? -7.174 0.697 -45.831 1.00 65.31 202 ASN A N 1
ATOM 1559 C CA . ASN A 1 202 ? -7.191 2.079 -45.349 1.00 65.31 202 ASN A CA 1
ATOM 1560 C C . ASN A 1 202 ? -6.259 2.983 -46.164 1.00 65.31 202 ASN A C 1
ATOM 1562 O O . ASN A 1 202 ? -5.042 2.958 -45.986 1.00 65.31 202 ASN A O 1
ATOM 1566 N N . ALA A 1 203 ? -6.848 3.883 -46.961 1.00 84.31 203 ALA A N 1
ATOM 1567 C CA . ALA A 1 203 ? -6.117 4.819 -47.825 1.00 84.31 203 ALA A CA 1
ATOM 1568 C C . ALA A 1 203 ? -5.124 5.726 -47.073 1.00 84.31 203 ALA A C 1
ATOM 1570 O O . ALA A 1 203 ? -4.149 6.197 -47.653 1.00 84.31 203 ALA A O 1
ATOM 1571 N N . ARG A 1 204 ? -5.339 5.929 -45.765 1.00 69.50 204 ARG A N 1
ATOM 1572 C CA . ARG A 1 204 ? -4.433 6.661 -44.868 1.00 69.50 204 ARG A CA 1
ATOM 1573 C C . ARG A 1 204 ? -3.008 6.089 -44.853 1.00 69.50 204 ARG A C 1
ATOM 1575 O O . ARG A 1 204 ? -2.082 6.827 -44.535 1.00 69.50 204 ARG A O 1
ATOM 1582 N N . TYR A 1 205 ? -2.831 4.807 -45.175 1.00 68.56 205 TYR A N 1
ATOM 1583 C CA . TYR A 1 205 ? -1.538 4.123 -45.108 1.00 68.56 205 TYR A CA 1
ATOM 1584 C C . TYR A 1 205 ? -0.871 3.910 -46.476 1.00 68.56 205 TYR A C 1
ATOM 1586 O O . TYR A 1 205 ? 0.174 3.270 -46.539 1.00 68.56 205 TYR A O 1
ATOM 1594 N N . ASN A 1 206 ? -1.433 4.452 -47.563 1.00 79.00 206 ASN A N 1
ATOM 1595 C CA . ASN A 1 206 ? -0.924 4.231 -48.924 1.00 79.00 206 ASN A CA 1
ATOM 1596 C C . ASN A 1 206 ? 0.461 4.846 -49.177 1.00 79.00 206 ASN A C 1
ATOM 1598 O O . ASN A 1 206 ? 1.169 4.394 -50.071 1.00 79.00 206 ASN A O 1
ATOM 1602 N N . GLU A 1 207 ? 0.838 5.869 -48.409 1.00 77.38 207 GLU A N 1
ATOM 1603 C CA . GLU A 1 207 ? 2.122 6.571 -48.552 1.00 77.38 207 GLU A CA 1
ATOM 1604 C C . GLU A 1 207 ? 3.214 6.035 -47.611 1.00 77.38 207 GLU A C 1
ATOM 1606 O O . GLU A 1 207 ? 4.337 6.534 -47.627 1.00 77.38 207 GLU A O 1
ATOM 1611 N N . TYR A 1 208 ? 2.906 5.029 -46.785 1.00 57.84 208 TYR A N 1
ATOM 1612 C CA . TYR A 1 208 ? 3.857 4.452 -45.836 1.00 57.84 208 TYR A CA 1
ATOM 1613 C C . TYR A 1 208 ? 4.466 3.161 -46.386 1.00 57.84 208 TYR A C 1
ATOM 1615 O O . TYR A 1 208 ? 3.760 2.284 -46.887 1.00 57.84 208 TYR A O 1
ATOM 1623 N N . GLU A 1 209 ? 5.782 3.019 -46.238 1.00 60.78 209 GLU A N 1
ATOM 1624 C CA . GLU A 1 209 ? 6.481 1.769 -46.523 1.00 60.78 209 GLU A CA 1
ATOM 1625 C C . GLU A 1 209 ? 6.139 0.732 -45.443 1.00 60.78 209 GLU A C 1
ATOM 1627 O O . GLU A 1 209 ? 6.319 0.955 -44.244 1.00 60.78 209 GLU A O 1
ATOM 1632 N N . LYS A 1 210 ? 5.579 -0.400 -45.870 1.00 66.56 210 LYS A N 1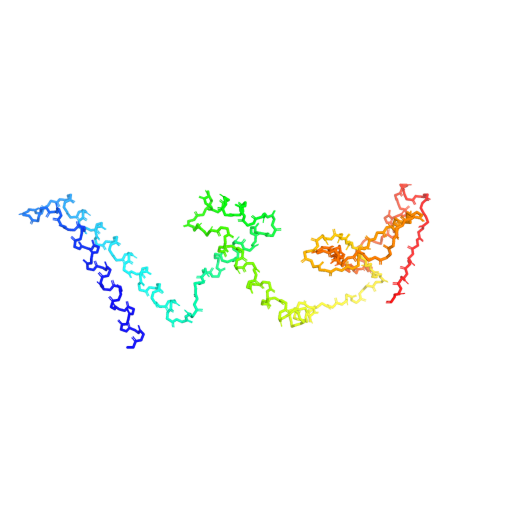
ATOM 1633 C CA . LYS A 1 210 ? 5.127 -1.483 -44.996 1.00 66.56 210 LYS A CA 1
ATOM 1634 C C . LYS A 1 210 ? 6.295 -2.430 -44.727 1.00 66.56 210 LYS A C 1
ATOM 1636 O O . LYS A 1 210 ? 6.583 -3.295 -45.548 1.00 66.56 210 LYS A O 1
ATOM 1641 N N . LEU A 1 211 ? 6.960 -2.259 -43.587 1.00 52.84 211 LEU A N 1
ATOM 1642 C CA . LEU A 1 211 ? 8.121 -3.058 -43.187 1.00 52.84 211 LEU A CA 1
ATOM 1643 C C . LEU A 1 211 ? 7.804 -3.885 -41.935 1.00 52.84 211 LEU A C 1
ATOM 1645 O O . LEU A 1 211 ? 7.216 -3.379 -40.981 1.00 52.84 211 LEU A O 1
ATOM 1649 N N . VAL A 1 212 ? 8.223 -5.151 -41.934 1.00 51.28 212 VAL A N 1
ATOM 1650 C CA . VAL A 1 212 ? 8.372 -5.955 -40.713 1.00 51.28 212 VAL A CA 1
ATOM 1651 C C . VAL A 1 212 ? 9.863 -5.999 -40.426 1.00 51.28 212 VAL A C 1
ATOM 1653 O O . VAL A 1 212 ? 10.594 -6.710 -41.112 1.00 51.28 212 VAL A O 1
ATOM 1656 N N . ASP A 1 213 ? 10.315 -5.192 -39.471 1.00 40.47 213 ASP A N 1
ATOM 1657 C CA . ASP A 1 213 ? 11.718 -5.163 -39.065 1.00 40.47 213 ASP A CA 1
ATOM 1658 C C . ASP A 1 213 ? 11.893 -5.977 -37.778 1.00 40.47 213 ASP A C 1
ATOM 1660 O O . ASP A 1 213 ? 11.273 -5.692 -36.751 1.00 40.47 213 ASP A O 1
ATOM 1664 N N . PHE A 1 214 ? 12.711 -7.024 -37.847 1.00 37.09 214 PHE A N 1
ATOM 1665 C CA . PHE A 1 214 ? 13.092 -7.827 -36.690 1.00 37.09 214 PHE A CA 1
ATOM 1666 C C . PHE A 1 214 ? 14.406 -7.270 -36.153 1.00 37.09 214 PHE A C 1
ATOM 1668 O O . PHE A 1 214 ? 15.490 -7.732 -36.508 1.00 37.09 214 PHE A O 1
ATOM 1675 N N . TYR A 1 215 ? 14.319 -6.254 -35.298 1.00 30.69 215 TYR A N 1
ATOM 1676 C CA . TYR A 1 215 ? 15.507 -5.717 -34.652 1.00 30.69 215 TYR A CA 1
ATOM 1677 C C . TYR A 1 215 ? 15.939 -6.645 -33.507 1.00 30.69 215 TYR A C 1
ATOM 1679 O O . TYR A 1 215 ? 15.373 -6.617 -32.416 1.00 30.69 215 TYR A O 1
ATOM 1687 N N . HIS A 1 216 ? 16.946 -7.483 -33.758 1.00 32.81 216 HIS A N 1
ATOM 1688 C CA . HIS A 1 216 ? 17.660 -8.217 -32.715 1.00 32.81 216 HIS A CA 1
ATOM 1689 C C . HIS A 1 216 ? 18.831 -7.375 -32.195 1.00 32.81 216 HIS A C 1
ATOM 1691 O O . HIS A 1 216 ? 19.678 -6.924 -32.971 1.00 32.81 216 HIS A O 1
ATOM 1697 N N . ARG A 1 217 ? 18.891 -7.184 -30.876 1.00 30.50 217 ARG A N 1
ATOM 1698 C CA . ARG A 1 217 ? 20.098 -6.774 -30.156 1.00 30.50 217 ARG A CA 1
ATOM 1699 C C . ARG A 1 217 ? 20.416 -7.796 -29.086 1.00 30.50 217 ARG A C 1
ATOM 1701 O O . ARG A 1 217 ? 19.452 -8.248 -28.435 1.00 30.50 217 ARG A O 1
#

Foldseek 3Di:
DLVCVLCVQLVVQLVVQLCVLCVPDDPPDDDPVSVVSNVVSNVVSNVRSVVRSVVSVVVVVDPDDDDDPVVLVLLVVLVVPDQLCVSLVVCVVVHPDRDHSVSSVVSCVVVVVVCVVCVVVVVCVVCVPDDQPPQFPDKDKDKDKDWDKDQQFDDEDDDDPPDPDDDDDDPGDRIYTDIDMDMDIDTDGPDPDDPVNVLVPDPVNVPPDDDDDDDDD

pLDDT: mean 79.91, std 14.82, range [30.5, 97.31]

Sequence (217 aa):
MLEDKIIQAATEEFKQKLRHALENLSMATLTPELATQVSQGLQESICSAALVGYRTFLESYKTGEYAMPQVQECVLLATAHLTPKEAASLLKKSSLFHPSATAINNMIEENGELIEAHLDELQHTIRDGEEVPQQTQVVVASMDGVNVLMREPGKKSGRPKERPDKPEANPEPASTYKNAMVGSISFYGIGDRNIWSYLDQNARYNEYEKLVDFYHR

Secondary structure (DSSP, 8-state):
-HHHHHHHHHHHHHHHHHHHHHTT--TTS--HHHHHHHHHHHHHHHHHHHHHHHHHHHHHT-SS----HHHHHHHHHHHTTS-HHHHHHHHHHH-S----HHHHHHHHHHHHHHHHHTHHHHHHHHHTT-PPPTTEEEEEEEEEEEEEEESS-----S-----SS--S-PPPPS-EEEEEEEEEEEEEETTS--HHHHHHH-GGGTTS---------

Radius of gyration: 30.98 Å; chains: 1; bounding box: 76×49×91 Å